Protein AF-A0YNC8-F1 (afdb_monomer)

Radius of gyration: 23.02 Å; Cα contacts (8 Å, |Δi|>4): 170; chains: 1; bounding box: 52×38×51 Å

Foldseek 3Di:
DDPVVVLVVVQCVVCVPDVDQKAKPVVSQVVCVVVVHHDDPVVQVPPPQWDKAADPPNNIIIIGGPVSDDPDDPDDDPPDPDPDDDDDDDDDDDDDDDDDPPDLDPCPAPVSVVVVLLVLQCVVCVVPQQDWAWVVSSQVSVCVRNVDGPQVVCCVHPVPDDPQVSQVVDPQKDKDQDPVDNPTITIHGNVSNVVVD

pLDDT: mean 72.59, std 15.82, range [35.12, 88.94]

Secondary structure (DSSP, 8-state):
--HHHHHHHHHHHHHHTSS-S-EEHHHHHHHHHHTT----HHHHHT-TTSEEEE-SSTT-EEEE-GGG--SS---PPP-----------------PPPPP--------SHHHHHHHHHHHHHHHHTT-TTPPBPHHHHHHHHHHHHSS-HHHHHHHH-TT--HHHHHHHSTTEEEEE-TT-TT-EEEEEHHHHTT--

Sequence (197 aa):
MNLKKIIQSIIREELDGTSENWVRFSRLALILSRDGIKIQAGYFDKNPDFRIYRTNNTNVFYIALPEYLPQNNTKHPPIRKRVSQSRKVISKAVNKPPQPKLTPDTINSPESLEQAFLDILIYLTENQPNHFIHPEIFGNQFYYIYQKPIRQVIKEFFPNKKLKNVLNESSLFLVRESSKDSNKWEVAIAKLVKQVF

Mean predicted aligned error: 18.41 Å

Structure (mmCIF, N/CA/C/O backbone):
data_AF-A0YNC8-F1
#
_entry.id   AF-A0YNC8-F1
#
loop_
_atom_site.group_PDB
_atom_site.id
_atom_site.type_symbol
_atom_site.label_atom_id
_atom_site.label_alt_id
_atom_site.label_comp_id
_atom_site.label_asym_id
_atom_site.label_entity_id
_atom_site.label_seq_id
_atom_site.pdbx_PDB_ins_code
_atom_site.Cartn_x
_atom_site.Cartn_y
_atom_site.Cartn_z
_atom_site.occupancy
_atom_site.B_iso_or_equiv
_atom_site.auth_seq_id
_atom_site.auth_comp_id
_atom_site.auth_asym_id
_atom_site.auth_atom_id
_atom_site.pdbx_PDB_model_num
ATOM 1 N N . MET A 1 1 ? 29.902 11.838 -28.824 1.00 60.06 1 MET A N 1
ATOM 2 C CA . MET A 1 1 ? 29.603 11.281 -27.485 1.00 60.06 1 MET A CA 1
ATOM 3 C C . MET A 1 1 ? 28.860 9.961 -27.673 1.00 60.06 1 MET A C 1
ATOM 5 O O . MET A 1 1 ? 27.792 9.965 -28.268 1.00 60.06 1 MET A O 1
ATOM 9 N N . ASN A 1 2 ? 29.456 8.822 -27.306 1.00 82.69 2 ASN A N 1
ATOM 10 C CA . ASN A 1 2 ? 28.867 7.508 -27.594 1.00 82.69 2 ASN A CA 1
ATOM 11 C C . ASN A 1 2 ? 27.936 7.089 -26.444 1.00 82.69 2 ASN A C 1
ATOM 13 O O . ASN A 1 2 ? 28.399 6.593 -25.418 1.00 82.69 2 ASN A O 1
ATOM 17 N N . LEU A 1 3 ? 26.631 7.316 -26.627 1.00 81.38 3 LEU A N 1
ATOM 18 C CA . LEU A 1 3 ? 25.583 7.047 -25.636 1.00 81.38 3 LEU A CA 1
ATOM 19 C C . LEU A 1 3 ? 25.654 5.620 -25.069 1.00 81.38 3 LEU A C 1
ATOM 21 O O . LEU A 1 3 ? 25.521 5.426 -23.865 1.00 81.38 3 LEU A O 1
ATOM 25 N N . LYS A 1 4 ? 25.949 4.627 -25.916 1.00 83.19 4 LYS A N 1
ATOM 26 C CA . LYS A 1 4 ? 26.117 3.227 -25.506 1.00 83.19 4 LYS A CA 1
ATOM 27 C C . LYS A 1 4 ? 27.243 3.059 -24.483 1.00 83.19 4 LYS A C 1
ATOM 29 O O . LYS A 1 4 ? 27.024 2.411 -23.465 1.00 83.19 4 LYS A O 1
ATOM 34 N N . LYS A 1 5 ? 28.411 3.672 -24.710 1.00 84.50 5 LYS A N 1
ATOM 35 C CA . LYS A 1 5 ? 29.558 3.585 -23.785 1.00 84.50 5 LYS A CA 1
ATOM 36 C C . LYS A 1 5 ? 29.262 4.239 -22.433 1.00 84.50 5 LYS A C 1
ATOM 38 O O . LYS A 1 5 ? 29.671 3.713 -21.406 1.00 84.50 5 LYS A O 1
ATOM 43 N N . ILE A 1 6 ? 28.517 5.344 -22.433 1.00 84.56 6 ILE A N 1
ATOM 44 C CA . ILE A 1 6 ? 28.104 6.038 -21.203 1.00 84.56 6 ILE A CA 1
ATOM 45 C C . ILE A 1 6 ? 27.165 5.152 -20.383 1.00 84.56 6 ILE A C 1
ATOM 47 O O . ILE A 1 6 ? 27.392 4.937 -19.197 1.00 84.56 6 ILE A O 1
ATOM 51 N N . ILE A 1 7 ? 26.152 4.574 -21.032 1.00 85.75 7 ILE A N 1
ATOM 52 C CA . ILE A 1 7 ? 25.203 3.670 -20.373 1.00 85.75 7 ILE A CA 1
ATOM 53 C C . ILE A 1 7 ? 25.925 2.433 -19.820 1.00 85.75 7 ILE A C 1
ATOM 55 O O . ILE A 1 7 ? 25.660 2.033 -18.692 1.00 85.75 7 ILE A O 1
ATOM 59 N N . GLN A 1 8 ? 26.860 1.850 -20.577 1.00 85.81 8 GLN A N 1
ATOM 60 C CA . GLN A 1 8 ? 27.673 0.722 -20.111 1.00 85.81 8 GLN A CA 1
ATOM 61 C C . GLN A 1 8 ? 28.505 1.085 -18.875 1.00 85.81 8 GLN A C 1
ATOM 63 O O . GLN A 1 8 ? 28.505 0.322 -17.916 1.00 85.81 8 GLN A O 1
ATOM 68 N N . SER A 1 9 ? 29.160 2.251 -18.872 1.00 85.25 9 SER A N 1
ATOM 69 C CA . SER A 1 9 ? 29.936 2.740 -17.724 1.00 85.25 9 SER A CA 1
ATOM 70 C C . SER A 1 9 ? 29.076 2.871 -16.466 1.00 85.25 9 SER A C 1
ATOM 72 O O . SER A 1 9 ? 29.462 2.381 -15.413 1.00 85.25 9 SER A O 1
ATOM 74 N N . ILE A 1 10 ? 27.891 3.474 -16.589 1.00 84.50 10 ILE A N 1
ATOM 75 C CA . ILE A 1 10 ? 26.968 3.680 -15.462 1.00 84.50 10 ILE A CA 1
ATOM 76 C C . ILE A 1 10 ? 26.442 2.348 -14.924 1.00 84.50 10 ILE A C 1
ATOM 78 O O . ILE A 1 10 ? 26.295 2.180 -13.717 1.00 84.50 10 ILE A O 1
ATOM 82 N N . ILE A 1 11 ? 26.151 1.387 -15.810 1.00 84.31 11 ILE A N 1
ATOM 83 C CA . ILE A 1 11 ? 25.740 0.048 -15.378 1.00 84.31 11 ILE A CA 1
ATOM 84 C C . ILE A 1 11 ? 26.877 -0.625 -14.612 1.00 84.31 11 ILE A C 1
ATOM 86 O O . ILE A 1 11 ? 26.616 -1.158 -13.542 1.00 84.31 11 ILE A O 1
ATOM 90 N N . ARG A 1 12 ? 28.117 -0.575 -15.116 1.00 82.56 12 ARG A N 1
ATOM 91 C CA . ARG A 1 12 ? 29.275 -1.149 -14.414 1.00 82.56 12 ARG A CA 1
ATOM 92 C C . ARG A 1 12 ? 29.462 -0.531 -13.036 1.00 82.56 12 ARG A C 1
ATOM 94 O O . ARG A 1 12 ? 29.569 -1.267 -12.074 1.00 82.56 12 ARG A O 1
ATOM 101 N N . GLU A 1 13 ? 29.397 0.790 -12.923 1.00 81.69 13 GLU A N 1
ATOM 102 C CA . GLU A 1 13 ? 29.555 1.481 -11.640 1.00 81.69 13 GLU A CA 1
ATOM 103 C C . GLU A 1 13 ? 28.464 1.106 -10.619 1.00 81.69 13 GLU A C 1
ATOM 105 O O . GLU A 1 13 ? 28.756 0.869 -9.447 1.00 81.69 13 GLU A O 1
ATOM 110 N N . GLU A 1 14 ? 27.203 0.992 -11.050 1.00 79.62 14 GLU A N 1
ATOM 111 C CA . GLU A 1 14 ? 26.114 0.565 -10.158 1.00 79.62 14 GLU A CA 1
ATOM 112 C C . GLU A 1 14 ? 26.207 -0.928 -9.789 1.00 79.62 14 GLU A C 1
ATOM 114 O O . GLU A 1 14 ? 25.828 -1.300 -8.676 1.00 79.62 14 GLU A O 1
ATOM 119 N N . LEU A 1 15 ? 26.716 -1.781 -10.686 1.00 74.88 15 LEU A N 1
ATOM 120 C CA . LEU A 1 15 ? 26.926 -3.207 -10.417 1.00 74.88 15 LEU A CA 1
ATOM 121 C C . LEU A 1 15 ? 28.165 -3.450 -9.545 1.00 74.88 15 LEU A C 1
ATOM 123 O O . LEU A 1 15 ? 28.078 -4.203 -8.592 1.00 74.88 15 LEU A O 1
ATOM 127 N N . ASP A 1 16 ? 29.287 -2.771 -9.776 1.00 71.19 16 ASP A N 1
ATOM 128 C CA . ASP A 1 16 ? 30.520 -2.954 -8.997 1.00 71.19 16 ASP A CA 1
ATOM 129 C C . ASP A 1 16 ? 30.340 -2.508 -7.526 1.00 71.19 16 ASP A C 1
ATOM 131 O O . ASP A 1 16 ? 31.019 -3.000 -6.624 1.00 71.19 16 ASP A O 1
ATOM 135 N N . GLY A 1 17 ? 29.377 -1.616 -7.259 1.00 60.47 17 GLY A N 1
ATOM 136 C CA . GLY A 1 17 ? 28.978 -1.197 -5.911 1.00 60.47 17 GLY A CA 1
ATOM 137 C C . GLY A 1 17 ? 27.900 -2.063 -5.243 1.00 60.47 17 GLY A C 1
ATOM 138 O O . GLY A 1 17 ? 27.546 -1.812 -4.085 1.00 60.47 17 GLY A O 1
ATOM 139 N N . THR A 1 18 ? 27.340 -3.059 -5.939 1.00 59.16 18 THR A N 1
ATOM 140 C CA . THR A 1 18 ? 26.251 -3.904 -5.431 1.00 59.16 18 THR A CA 1
ATOM 141 C C . THR A 1 18 ? 26.552 -5.390 -5.640 1.00 59.16 18 THR A C 1
ATOM 143 O O . THR A 1 18 ? 27.139 -5.801 -6.622 1.00 59.16 18 THR A O 1
ATOM 146 N N . SER A 1 19 ? 26.119 -6.271 -4.736 1.00 59.66 19 SER A N 1
ATOM 147 C CA . SER A 1 19 ? 26.167 -7.728 -4.995 1.00 59.66 19 SER A CA 1
ATOM 148 C C . SER A 1 19 ? 25.080 -8.183 -5.986 1.00 59.66 19 SER A C 1
ATOM 150 O O . SER A 1 19 ? 24.696 -9.353 -6.017 1.00 59.66 19 SER A O 1
ATOM 152 N N . GLU A 1 20 ? 24.527 -7.247 -6.758 1.00 65.25 20 GLU A N 1
ATOM 153 C CA . GLU A 1 20 ? 23.439 -7.464 -7.698 1.00 65.25 20 GLU A CA 1
ATOM 154 C C . GLU A 1 20 ? 24.006 -7.495 -9.118 1.00 65.25 20 GLU A C 1
ATOM 156 O O . GLU A 1 20 ? 24.891 -6.723 -9.452 1.00 65.25 20 GLU A O 1
ATOM 161 N N . ASN A 1 21 ? 23.459 -8.361 -9.973 1.00 73.94 21 ASN A N 1
ATOM 162 C CA . ASN A 1 21 ? 23.860 -8.474 -11.385 1.00 73.94 21 ASN A CA 1
ATOM 163 C C . ASN A 1 21 ? 22.909 -7.722 -12.335 1.00 73.94 21 ASN A C 1
ATOM 165 O O . ASN A 1 21 ? 22.999 -7.860 -13.552 1.00 73.94 21 ASN A O 1
ATOM 169 N N . TRP A 1 22 ? 21.948 -6.970 -11.788 1.00 78.88 22 TRP A N 1
ATOM 170 C CA . TRP A 1 22 ? 20.847 -6.360 -12.532 1.00 78.88 22 TRP A CA 1
ATOM 171 C C . TRP A 1 22 ? 20.563 -4.945 -12.036 1.00 78.88 22 TRP A C 1
ATOM 173 O O . TRP A 1 22 ? 20.285 -4.743 -10.860 1.00 78.88 22 TRP A O 1
ATOM 183 N N . VAL A 1 23 ? 20.500 -3.976 -12.948 1.00 82.56 23 VAL A N 1
ATOM 184 C CA . VAL A 1 23 ? 20.139 -2.589 -12.632 1.00 82.56 23 VAL A CA 1
ATOM 185 C C . VAL A 1 23 ? 18.701 -2.317 -13.059 1.00 82.56 23 VAL A C 1
ATOM 187 O O . VAL A 1 23 ? 18.308 -2.555 -14.199 1.00 82.56 23 VAL A O 1
ATOM 190 N N . ARG A 1 24 ? 17.873 -1.781 -12.162 1.00 85.38 24 ARG A N 1
ATOM 191 C CA . ARG A 1 24 ? 16.489 -1.404 -12.498 1.00 85.38 24 ARG A CA 1
ATOM 192 C C . ARG A 1 24 ? 16.469 -0.216 -13.470 1.00 85.38 24 ARG A C 1
ATOM 194 O O . ARG A 1 24 ? 17.092 0.807 -13.193 1.00 85.38 24 ARG A O 1
ATOM 201 N N . PHE A 1 25 ? 15.670 -0.273 -14.541 1.00 86.56 25 PHE A N 1
ATOM 202 C CA . PHE A 1 25 ? 15.613 0.809 -15.541 1.00 86.56 25 PHE A CA 1
ATOM 203 C C . PHE A 1 25 ? 15.265 2.174 -14.942 1.00 86.56 25 PHE A C 1
ATOM 205 O O . PHE A 1 25 ? 15.880 3.171 -15.298 1.00 86.56 25 PHE A O 1
ATOM 212 N N . SER A 1 26 ? 14.338 2.237 -13.981 1.00 82.19 26 SER A N 1
ATOM 213 C CA . SER A 1 26 ? 13.981 3.500 -13.322 1.00 82.19 26 SER A CA 1
ATOM 214 C C . SER A 1 26 ? 15.172 4.156 -12.615 1.00 82.19 26 SER A C 1
ATOM 216 O O . SER A 1 26 ? 15.250 5.378 -12.563 1.00 82.19 26 SER A O 1
ATOM 218 N N . ARG A 1 27 ? 16.105 3.362 -12.074 1.00 82.94 27 ARG A N 1
ATOM 219 C CA . ARG A 1 27 ? 17.330 3.858 -11.432 1.00 82.94 27 ARG A CA 1
ATOM 220 C C . ARG A 1 27 ? 18.295 4.403 -12.477 1.00 82.94 27 ARG A C 1
ATOM 222 O O . ARG A 1 27 ? 18.758 5.530 -12.349 1.00 82.94 27 ARG A O 1
ATOM 229 N N . LEU A 1 28 ? 18.521 3.635 -13.534 1.00 86.38 28 LEU A N 1
ATOM 230 C CA . LEU A 1 28 ? 19.403 4.014 -14.629 1.00 86.38 28 LEU A CA 1
ATOM 231 C C . LEU A 1 28 ? 18.897 5.267 -15.371 1.00 86.38 28 LEU A C 1
ATOM 233 O O . LEU A 1 28 ? 19.665 6.190 -15.625 1.00 86.38 28 LEU A O 1
ATOM 237 N N . ALA A 1 29 ? 17.588 5.362 -15.617 1.00 85.06 29 ALA A N 1
ATOM 238 C CA . ALA A 1 29 ? 16.950 6.543 -16.193 1.00 85.06 29 ALA A CA 1
ATOM 239 C C . ALA A 1 29 ? 17.088 7.781 -15.293 1.00 85.06 29 ALA A C 1
ATOM 241 O O . ALA A 1 29 ? 17.272 8.883 -15.804 1.00 85.06 29 ALA A O 1
ATOM 242 N N . LEU A 1 30 ? 17.032 7.618 -13.964 1.00 83.81 30 LEU A N 1
ATOM 243 C CA . LEU A 1 30 ? 17.258 8.715 -13.019 1.00 83.81 30 LEU A CA 1
ATOM 244 C C . LEU A 1 30 ? 18.700 9.228 -13.056 1.00 83.81 30 LEU A C 1
ATOM 246 O O . LEU A 1 30 ? 18.889 10.439 -13.000 1.00 83.81 30 LEU A O 1
ATOM 250 N N . ILE A 1 31 ? 19.693 8.336 -13.135 1.00 84.50 31 ILE A N 1
ATOM 251 C CA . ILE A 1 31 ? 21.112 8.718 -13.213 1.00 84.50 31 ILE A CA 1
ATOM 252 C C . ILE A 1 31 ? 21.357 9.487 -14.509 1.00 84.50 31 ILE A C 1
ATOM 254 O O . ILE A 1 31 ? 21.765 10.640 -14.470 1.00 84.50 31 ILE A O 1
ATOM 258 N N . LEU A 1 32 ? 20.960 8.911 -15.642 1.00 84.44 32 LEU A N 1
ATOM 259 C CA . LEU A 1 32 ? 21.121 9.541 -16.953 1.00 84.44 32 LEU A CA 1
ATOM 260 C C . LEU A 1 32 ? 20.383 10.878 -17.064 1.00 84.44 32 LEU A C 1
ATOM 262 O O . LEU A 1 32 ? 20.893 11.814 -17.671 1.00 84.44 32 LEU A O 1
ATOM 266 N N . SER A 1 33 ? 19.216 11.010 -16.425 1.00 84.88 33 SER A N 1
ATOM 267 C CA . SER A 1 33 ? 18.475 12.276 -16.409 1.00 84.88 33 SER A CA 1
ATOM 268 C C . SER A 1 33 ? 19.215 13.394 -15.668 1.00 84.88 33 SER A C 1
ATOM 270 O O . SER A 1 33 ? 19.004 14.558 -16.001 1.00 84.88 33 SER A O 1
ATOM 272 N N . ARG A 1 34 ? 20.071 13.075 -14.681 1.00 83.56 34 ARG A N 1
ATOM 273 C CA . ARG A 1 34 ? 20.925 14.075 -14.008 1.00 83.56 34 ARG A CA 1
ATOM 274 C C . ARG A 1 34 ? 21.983 14.627 -14.954 1.00 83.56 34 ARG A C 1
ATOM 276 O O . ARG A 1 34 ? 22.247 15.821 -14.916 1.00 83.56 34 ARG A O 1
ATOM 283 N N . ASP A 1 35 ? 22.472 13.783 -15.853 1.00 80.69 35 ASP A N 1
ATOM 284 C CA . ASP A 1 35 ? 23.445 14.145 -16.885 1.00 80.69 35 ASP A CA 1
ATOM 285 C C . ASP A 1 35 ? 22.773 14.725 -18.147 1.00 80.69 35 ASP A C 1
ATOM 287 O O . ASP A 1 35 ? 23.405 14.888 -19.189 1.00 80.69 35 ASP A O 1
ATOM 291 N N . GLY A 1 36 ? 21.466 15.019 -18.085 1.00 83.81 36 GLY A N 1
ATOM 292 C CA . GLY A 1 36 ? 20.686 15.570 -19.198 1.00 83.81 36 GLY A CA 1
ATOM 293 C C . GLY A 1 36 ? 20.318 14.554 -20.286 1.00 83.81 36 GLY A C 1
ATOM 294 O O . GLY A 1 36 ? 19.749 14.924 -21.314 1.00 83.81 36 GLY A O 1
ATOM 295 N N . ILE A 1 37 ? 20.596 13.267 -20.073 1.00 84.19 37 ILE A N 1
ATOM 296 C CA . ILE A 1 37 ? 20.377 12.199 -21.045 1.00 84.19 37 ILE A CA 1
ATOM 297 C C . ILE A 1 37 ? 19.007 11.552 -20.807 1.00 84.19 37 ILE A C 1
ATOM 299 O O . ILE A 1 37 ? 18.759 10.892 -19.797 1.00 84.19 37 ILE A O 1
ATOM 303 N N . LYS A 1 38 ? 18.105 11.690 -21.783 1.00 84.62 38 LYS A N 1
ATOM 304 C CA . LYS A 1 38 ? 16.803 11.010 -21.784 1.00 84.62 38 LYS A CA 1
ATOM 305 C C . LYS A 1 38 ? 16.880 9.729 -22.601 1.00 84.62 38 LYS A C 1
ATOM 307 O O . LYS A 1 38 ? 17.158 9.764 -23.796 1.00 84.62 38 LYS A O 1
ATOM 312 N N . ILE A 1 39 ? 16.571 8.608 -21.964 1.00 82.62 39 ILE A N 1
ATOM 313 C CA . ILE A 1 39 ? 16.528 7.291 -22.600 1.00 82.62 39 ILE A CA 1
ATOM 314 C C . ILE A 1 39 ? 15.123 6.696 -22.510 1.00 82.62 39 ILE A C 1
ATOM 316 O O . ILE A 1 39 ? 14.435 6.820 -21.497 1.00 82.62 39 ILE A O 1
ATOM 320 N N . GLN A 1 40 ? 14.689 6.041 -23.582 1.00 82.75 40 GLN A N 1
ATOM 321 C CA . GLN A 1 40 ? 13.416 5.322 -23.619 1.00 82.75 40 GLN A CA 1
ATOM 322 C C . GLN A 1 40 ? 13.648 3.828 -23.402 1.00 82.75 40 GLN A C 1
ATOM 324 O O . GLN A 1 40 ? 14.694 3.303 -23.775 1.00 82.75 40 GLN A O 1
ATOM 329 N N . ALA A 1 41 ? 12.655 3.126 -22.854 1.00 74.75 41 ALA A N 1
ATOM 330 C CA . ALA A 1 41 ? 12.728 1.678 -22.645 1.00 74.75 41 ALA A CA 1
ATOM 331 C C . ALA A 1 41 ? 13.053 0.914 -23.943 1.00 74.75 41 ALA A C 1
ATOM 333 O O . ALA A 1 41 ? 13.926 0.049 -23.949 1.00 74.75 41 ALA A O 1
ATOM 334 N N . GLY A 1 42 ? 12.448 1.331 -25.062 1.00 79.12 42 GLY A N 1
ATOM 335 C CA . GLY A 1 42 ? 12.683 0.742 -26.384 1.00 79.12 42 GLY A CA 1
ATOM 336 C C . GLY A 1 42 ? 14.099 0.932 -26.940 1.00 79.12 42 GLY A C 1
ATOM 337 O O . GLY A 1 42 ? 14.428 0.339 -27.962 1.00 79.12 42 GLY A O 1
ATOM 338 N N . TYR A 1 43 ? 14.954 1.736 -26.294 1.00 83.38 43 TYR A N 1
ATOM 339 C CA . TYR A 1 43 ? 16.374 1.810 -26.643 1.00 83.38 43 TYR A CA 1
ATOM 340 C C . TYR A 1 43 ? 17.073 0.473 -26.378 1.00 83.38 43 TYR A C 1
ATOM 342 O O . TYR A 1 43 ? 17.843 0.012 -27.213 1.00 83.38 43 TYR A O 1
ATOM 350 N N . PHE A 1 44 ? 16.787 -0.177 -25.248 1.00 81.94 44 PHE A N 1
ATOM 351 C CA . PHE A 1 44 ? 17.443 -1.435 -24.889 1.00 81.94 44 PHE A CA 1
ATOM 352 C C . PHE A 1 44 ? 16.974 -2.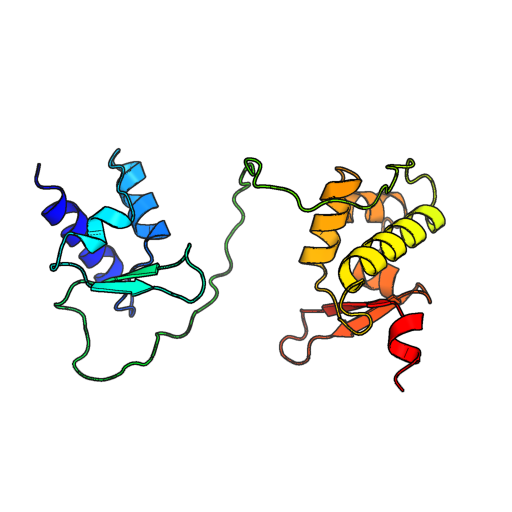585 -25.773 1.00 81.94 44 PHE A C 1
ATOM 354 O O . PHE A 1 44 ? 17.786 -3.421 -26.144 1.00 81.94 44 PHE A O 1
ATOM 361 N N . ASP A 1 45 ? 15.699 -2.594 -26.174 1.00 75.94 45 ASP A N 1
ATOM 362 C CA . ASP A 1 45 ? 15.149 -3.641 -27.048 1.00 75.94 45 ASP A CA 1
ATOM 363 C C . ASP A 1 45 ? 15.858 -3.693 -28.415 1.00 75.94 45 ASP A C 1
ATOM 365 O O . ASP A 1 45 ? 15.915 -4.738 -29.055 1.00 75.94 45 ASP A O 1
ATOM 369 N N . LYS A 1 46 ? 16.419 -2.561 -28.860 1.00 78.19 46 LYS A N 1
ATOM 370 C CA . LYS A 1 46 ? 17.126 -2.419 -30.142 1.00 78.19 46 LYS A CA 1
ATOM 371 C C . LYS A 1 46 ? 18.632 -2.679 -30.046 1.00 78.19 46 LYS A C 1
ATOM 373 O O . LYS A 1 46 ? 19.304 -2.670 -31.073 1.00 78.19 46 LYS A O 1
ATOM 378 N N . ASN A 1 47 ? 19.173 -2.870 -28.841 1.00 79.12 47 ASN A N 1
ATOM 379 C CA . ASN A 1 47 ? 20.610 -2.997 -28.609 1.00 79.12 47 ASN A CA 1
ATOM 380 C C . ASN A 1 47 ? 20.929 -4.354 -27.952 1.00 79.12 47 ASN A C 1
ATOM 382 O O . ASN A 1 47 ? 20.717 -4.504 -26.747 1.00 79.12 47 ASN A O 1
ATOM 386 N N . PRO A 1 48 ? 21.489 -5.328 -28.697 1.00 76.50 48 PRO A N 1
ATOM 387 C CA . PRO A 1 48 ? 21.760 -6.674 -28.179 1.00 76.50 48 PRO A CA 1
ATOM 388 C C . PRO A 1 48 ? 22.854 -6.706 -27.100 1.00 76.50 48 PRO A C 1
ATOM 390 O O . PRO A 1 48 ? 23.001 -7.698 -26.390 1.00 76.50 48 PRO A O 1
ATOM 393 N N . ASP A 1 49 ? 23.603 -5.612 -26.949 1.00 80.00 49 ASP A N 1
ATOM 394 C CA . ASP A 1 49 ? 24.626 -5.437 -25.915 1.00 80.00 49 ASP A CA 1
ATOM 395 C C . ASP A 1 49 ? 24.059 -5.273 -24.500 1.00 80.00 49 ASP A C 1
ATOM 397 O O . ASP A 1 49 ? 24.824 -5.169 -23.542 1.00 80.00 49 ASP A O 1
ATOM 401 N N . PHE A 1 50 ? 22.734 -5.216 -24.359 1.00 83.38 50 PHE A N 1
ATOM 402 C CA . PHE A 1 50 ? 22.050 -5.145 -23.077 1.00 83.38 50 PHE A CA 1
ATOM 403 C C . PHE A 1 50 ? 21.082 -6.314 -22.936 1.00 83.38 50 PHE A C 1
ATOM 405 O O . PHE A 1 50 ? 20.374 -6.695 -23.867 1.00 83.38 50 PHE A O 1
ATOM 412 N N . ARG A 1 51 ? 21.024 -6.881 -21.734 1.00 82.06 51 ARG A N 1
ATOM 413 C CA . ARG A 1 51 ? 20.080 -7.941 -21.383 1.00 82.06 51 ARG A CA 1
ATOM 414 C C . ARG A 1 51 ? 18.941 -7.340 -20.592 1.00 82.06 51 ARG A C 1
ATOM 416 O O . ARG A 1 51 ? 19.179 -6.642 -19.613 1.00 82.06 51 ARG A O 1
ATOM 423 N N . ILE A 1 52 ? 17.715 -7.614 -21.023 1.00 81.56 52 ILE A N 1
ATOM 424 C CA . ILE A 1 52 ? 16.508 -7.060 -20.417 1.00 81.56 52 ILE A CA 1
ATOM 425 C C . ILE A 1 52 ? 15.754 -8.178 -19.725 1.00 81.56 52 ILE A C 1
ATOM 427 O O . ILE A 1 52 ? 15.434 -9.197 -20.334 1.00 81.56 52 ILE A O 1
ATOM 431 N N . TYR A 1 53 ? 15.411 -7.944 -18.469 1.00 81.00 53 TYR A N 1
ATOM 432 C CA . TYR A 1 53 ? 14.493 -8.783 -17.727 1.00 81.00 53 TYR A CA 1
ATOM 433 C C . TYR A 1 53 ? 13.217 -7.997 -17.424 1.00 81.00 53 TYR A C 1
ATOM 435 O O . TYR A 1 53 ? 13.238 -7.022 -16.669 1.00 81.00 53 TYR A O 1
ATOM 443 N N . ARG A 1 54 ? 12.099 -8.404 -18.033 1.00 77.81 54 ARG A N 1
ATOM 444 C CA . ARG A 1 54 ? 10.780 -7.791 -17.821 1.00 77.81 54 ARG A CA 1
ATOM 445 C C . ARG A 1 54 ? 10.049 -8.532 -16.708 1.00 77.81 54 ARG A C 1
ATOM 447 O O . ARG A 1 54 ? 10.019 -9.757 -16.701 1.00 77.81 54 ARG A O 1
ATOM 454 N N . THR A 1 55 ? 9.462 -7.793 -15.770 1.00 71.19 55 THR A N 1
ATOM 455 C CA . THR A 1 55 ? 8.601 -8.387 -14.738 1.00 71.19 55 THR A CA 1
ATOM 456 C C . THR A 1 55 ? 7.143 -8.428 -15.199 1.00 71.19 55 THR A C 1
ATOM 458 O O . THR A 1 55 ? 6.782 -7.792 -16.187 1.00 71.19 55 THR A O 1
ATOM 461 N N . ASN A 1 56 ? 6.282 -9.106 -14.432 1.00 70.00 56 ASN A N 1
ATOM 462 C CA . ASN A 1 56 ? 4.824 -9.083 -14.629 1.00 70.00 56 ASN A CA 1
ATOM 463 C C . ASN A 1 56 ? 4.245 -7.657 -14.574 1.00 70.00 56 ASN A C 1
ATOM 465 O O . ASN A 1 56 ? 3.180 -7.393 -15.122 1.00 70.00 56 ASN A O 1
ATOM 469 N N . ASN A 1 57 ? 4.944 -6.727 -13.915 1.00 72.38 57 ASN A N 1
ATOM 470 C CA . ASN A 1 57 ? 4.634 -5.311 -14.000 1.00 72.38 57 ASN A CA 1
ATOM 471 C C . ASN A 1 57 ? 5.361 -4.720 -15.216 1.00 72.38 57 ASN A C 1
ATOM 473 O O . ASN A 1 57 ? 6.582 -4.562 -15.200 1.00 72.38 57 ASN A O 1
ATOM 477 N N . THR A 1 58 ? 4.603 -4.339 -16.244 1.00 66.56 58 THR A N 1
ATOM 478 C CA . THR A 1 58 ? 5.119 -3.749 -17.492 1.00 66.56 58 THR A CA 1
ATOM 479 C C . THR A 1 58 ? 5.941 -2.476 -17.271 1.00 66.56 58 THR A C 1
ATOM 481 O O . THR A 1 58 ? 6.792 -2.142 -18.093 1.00 66.56 58 THR A O 1
ATOM 484 N N . ASN A 1 59 ? 5.752 -1.800 -16.134 1.00 66.12 59 ASN A N 1
ATOM 485 C CA . ASN A 1 59 ? 6.501 -0.602 -15.754 1.00 66.12 59 ASN A CA 1
ATOM 486 C C . ASN A 1 59 ? 7.823 -0.906 -15.031 1.00 66.12 59 ASN A C 1
ATOM 488 O O . ASN A 1 59 ? 8.569 0.014 -14.686 1.00 66.12 59 ASN A O 1
ATOM 492 N N . VAL A 1 60 ? 8.119 -2.177 -14.744 1.00 74.94 60 VAL A N 1
ATOM 493 C CA . VAL A 1 60 ? 9.317 -2.586 -14.010 1.00 74.94 60 VAL A CA 1
ATOM 494 C C . VAL A 1 60 ? 10.087 -3.622 -14.813 1.00 74.94 60 VAL A C 1
ATOM 496 O O . VAL A 1 60 ? 9.674 -4.771 -14.963 1.00 74.94 60 VAL A O 1
ATOM 499 N N . PHE A 1 61 ? 11.254 -3.206 -15.288 1.00 79.88 61 PHE A N 1
ATOM 500 C CA . PHE A 1 61 ? 12.220 -4.085 -15.921 1.00 79.88 61 PHE A CA 1
ATOM 501 C C . PHE A 1 61 ? 13.643 -3.723 -15.496 1.00 79.88 61 PHE A C 1
ATOM 503 O O . PHE A 1 61 ? 13.921 -2.623 -14.998 1.00 79.88 61 PHE A O 1
ATOM 510 N N . TYR A 1 62 ? 14.523 -4.699 -15.660 1.00 84.31 62 TYR A N 1
ATOM 511 C CA . TYR A 1 62 ? 15.908 -4.674 -15.229 1.00 84.31 62 TYR A CA 1
ATOM 512 C C . TYR A 1 62 ? 16.821 -4.860 -16.432 1.00 84.31 62 TYR A C 1
ATOM 514 O O . TYR A 1 62 ? 16.446 -5.507 -17.408 1.00 84.31 62 TYR A O 1
ATOM 522 N N . ILE A 1 63 ? 18.004 -4.266 -16.354 1.00 84.62 63 ILE A N 1
ATOM 523 C CA . ILE A 1 63 ? 19.005 -4.243 -17.408 1.00 84.62 63 ILE A CA 1
ATOM 524 C C . ILE A 1 63 ? 20.319 -4.749 -16.820 1.00 84.62 63 ILE A C 1
ATOM 526 O O . ILE A 1 63 ? 20.722 -4.312 -15.744 1.00 84.62 63 ILE A O 1
ATOM 530 N N . ALA A 1 64 ? 20.982 -5.651 -17.528 1.00 82.62 64 ALA A N 1
ATOM 531 C CA . ALA A 1 64 ? 22.317 -6.133 -17.197 1.00 82.62 64 ALA A CA 1
ATOM 532 C C . ALA A 1 64 ? 23.214 -6.103 -18.435 1.00 82.62 64 ALA A C 1
ATOM 534 O O . ALA A 1 64 ? 22.731 -6.105 -19.574 1.00 82.62 64 ALA A O 1
ATOM 535 N N . LEU A 1 65 ? 24.526 -6.096 -18.208 1.00 81.69 65 LEU A N 1
ATOM 536 C CA . LEU A 1 65 ? 25.499 -6.333 -19.267 1.00 81.69 65 LEU A CA 1
ATOM 537 C C . LEU A 1 65 ? 25.725 -7.846 -19.426 1.00 81.69 65 LEU A C 1
ATOM 539 O O . LEU A 1 65 ? 25.734 -8.560 -18.423 1.00 81.69 65 LEU A O 1
ATOM 543 N N . PRO A 1 66 ? 25.929 -8.349 -20.659 1.00 70.25 66 PRO A N 1
ATOM 544 C CA . PRO A 1 66 ? 26.169 -9.770 -20.920 1.00 70.25 66 PRO A CA 1
ATOM 545 C C . PRO A 1 66 ? 27.318 -10.369 -20.096 1.00 70.25 66 PRO A C 1
ATOM 547 O O . PRO A 1 66 ? 27.258 -11.540 -19.743 1.00 70.25 66 PRO A O 1
ATOM 550 N N . GLU A 1 67 ? 28.323 -9.554 -19.766 1.00 67.75 67 GLU A N 1
ATOM 551 C CA . GLU A 1 67 ? 29.516 -9.915 -18.985 1.00 67.75 67 GLU A CA 1
ATOM 552 C C . GLU A 1 67 ? 29.203 -10.288 -17.520 1.00 67.75 67 GLU A C 1
ATOM 554 O O . GLU A 1 67 ? 29.969 -11.023 -16.909 1.00 67.75 67 GLU A O 1
ATOM 559 N N . TYR A 1 68 ? 28.073 -9.831 -16.962 1.00 59.78 68 TYR A N 1
ATOM 560 C CA . TYR A 1 68 ? 27.713 -10.006 -15.542 1.00 59.78 68 TYR A CA 1
ATOM 561 C C . TYR A 1 68 ? 26.646 -11.091 -15.313 1.00 59.78 68 TYR A C 1
ATOM 563 O O . TYR A 1 68 ? 26.096 -11.219 -14.217 1.00 59.78 68 TYR A O 1
ATOM 571 N N . LEU A 1 69 ? 26.310 -11.879 -16.339 1.00 58.19 69 LEU A N 1
ATOM 572 C CA . LEU A 1 69 ? 25.374 -12.990 -16.182 1.00 58.19 69 LEU A CA 1
ATOM 573 C C . LEU A 1 69 ? 26.102 -14.235 -15.648 1.00 58.19 69 LEU A C 1
ATOM 575 O O . LEU A 1 69 ? 26.995 -14.745 -16.325 1.00 58.19 69 LEU A O 1
ATOM 579 N N . PRO A 1 70 ? 25.714 -14.789 -14.484 1.00 50.53 70 PRO A N 1
ATOM 580 C CA . PRO A 1 70 ? 26.228 -16.084 -14.062 1.00 50.53 70 PRO A CA 1
ATOM 581 C C . PRO A 1 70 ? 25.737 -17.174 -15.027 1.00 50.53 70 PRO A C 1
ATOM 583 O O . PRO A 1 70 ? 24.556 -17.224 -15.373 1.00 50.53 70 PRO A O 1
ATOM 586 N N . GLN A 1 71 ? 26.643 -18.068 -15.437 1.00 50.97 71 GLN A N 1
ATOM 587 C CA . GLN A 1 71 ? 26.400 -19.172 -16.384 1.00 50.97 71 GLN A CA 1
ATOM 588 C C . GLN A 1 71 ? 25.317 -20.172 -15.948 1.00 50.97 71 GLN A C 1
ATOM 590 O O . GLN A 1 71 ? 24.916 -21.013 -16.743 1.00 50.97 71 GLN A O 1
ATOM 595 N N . ASN A 1 72 ? 24.811 -20.080 -14.720 1.00 45.25 72 ASN A N 1
ATOM 596 C CA . ASN A 1 72 ? 23.726 -20.909 -14.226 1.00 45.25 72 ASN A CA 1
ATOM 597 C C . ASN A 1 72 ? 22.793 -20.089 -13.331 1.00 45.25 72 ASN A C 1
ATOM 599 O O . ASN A 1 72 ? 23.248 -19.360 -12.451 1.00 45.25 72 ASN A O 1
ATOM 603 N N . ASN A 1 73 ? 21.493 -20.334 -13.510 1.00 42.31 73 ASN A N 1
ATOM 604 C CA . ASN A 1 73 ? 20.351 -19.967 -12.666 1.00 42.31 73 ASN A CA 1
ATOM 605 C C . ASN A 1 73 ? 19.467 -18.812 -13.161 1.00 42.31 73 ASN A C 1
ATOM 607 O O . ASN A 1 73 ? 19.688 -17.631 -12.918 1.00 42.31 73 ASN A O 1
ATOM 611 N N . THR A 1 74 ? 18.319 -19.238 -13.681 1.00 45.66 74 THR A N 1
ATOM 612 C CA . THR A 1 74 ? 17.003 -18.586 -13.785 1.00 45.66 74 THR A CA 1
ATOM 613 C C . THR A 1 74 ? 16.417 -18.081 -12.453 1.00 45.66 74 THR A C 1
ATOM 615 O O . THR A 1 74 ? 15.212 -17.858 -12.354 1.00 45.66 74 THR A O 1
ATOM 618 N N . LYS A 1 75 ? 17.219 -17.903 -11.397 1.00 50.25 75 LYS A N 1
ATOM 619 C CA . LYS A 1 75 ? 16.723 -17.501 -10.075 1.00 50.25 75 LYS A CA 1
ATOM 620 C C . LYS A 1 75 ? 17.054 -16.042 -9.796 1.00 50.25 75 LYS A C 1
ATOM 622 O O . LYS A 1 75 ? 18.210 -15.638 -9.752 1.00 50.25 75 LYS A O 1
ATOM 627 N N . HIS A 1 76 ? 15.984 -15.271 -9.623 1.00 51.75 76 HIS A N 1
ATOM 628 C CA . HIS A 1 76 ? 15.993 -13.856 -9.277 1.00 51.75 76 HIS A CA 1
ATOM 629 C C . HIS A 1 76 ? 16.847 -13.560 -8.038 1.00 51.75 76 HIS A C 1
ATOM 631 O O . HIS A 1 76 ? 16.826 -14.347 -7.086 1.00 51.75 76 HIS A O 1
ATOM 637 N N . PRO A 1 77 ? 17.491 -12.382 -7.969 1.00 51.22 77 PRO A N 1
ATOM 638 C CA . PRO A 1 77 ? 17.888 -11.840 -6.684 1.00 51.22 77 PRO A CA 1
ATOM 639 C C . PRO A 1 77 ? 16.620 -11.559 -5.851 1.00 51.22 77 PRO A C 1
ATOM 641 O O . PRO A 1 77 ? 15.616 -11.073 -6.387 1.00 51.22 77 PRO A O 1
ATOM 644 N N . PRO A 1 78 ? 16.619 -11.872 -4.545 1.00 46.81 78 PRO A N 1
ATOM 645 C CA . PRO A 1 78 ? 15.495 -11.569 -3.675 1.00 46.81 78 PRO A CA 1
ATOM 646 C C . PRO A 1 78 ? 15.268 -10.056 -3.653 1.00 46.81 78 PRO A C 1
ATOM 648 O O . PRO A 1 78 ? 16.182 -9.287 -3.363 1.00 46.81 78 PRO A O 1
ATOM 651 N N . ILE A 1 79 ? 14.035 -9.629 -3.942 1.00 47.03 79 ILE A N 1
ATOM 652 C CA . ILE A 1 79 ? 13.616 -8.226 -3.865 1.00 47.03 79 ILE A CA 1
ATOM 653 C C . ILE A 1 79 ? 13.748 -7.776 -2.404 1.00 47.03 79 ILE A C 1
AT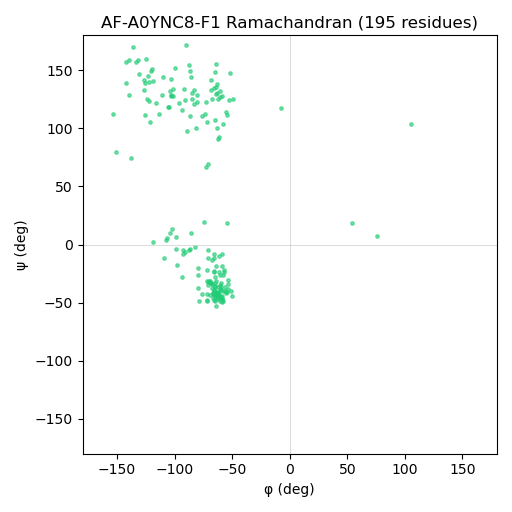OM 655 O O . ILE A 1 79 ? 12.814 -7.906 -1.610 1.00 47.03 79 ILE A O 1
ATOM 659 N N . ARG A 1 80 ? 14.907 -7.235 -2.018 1.00 43.19 80 ARG A N 1
ATOM 660 C CA . ARG A 1 80 ? 15.048 -6.539 -0.740 1.00 43.19 80 ARG A CA 1
ATOM 661 C C . ARG A 1 80 ? 14.300 -5.218 -0.867 1.00 43.19 80 ARG A C 1
ATOM 663 O O . ARG A 1 80 ? 14.752 -4.287 -1.529 1.00 43.19 80 ARG A O 1
ATOM 670 N N . LYS A 1 81 ? 13.125 -5.134 -0.237 1.00 37.44 81 LYS A N 1
ATOM 671 C CA . LYS A 1 81 ? 12.399 -3.873 -0.049 1.00 37.44 81 LYS A CA 1
ATOM 672 C C . LYS A 1 81 ? 13.279 -2.935 0.783 1.00 37.44 81 LYS A C 1
ATOM 674 O O . LYS A 1 81 ? 13.251 -2.987 2.008 1.00 37.44 81 LYS A O 1
ATOM 679 N N . ARG A 1 82 ? 14.083 -2.086 0.135 1.00 41.22 82 ARG A N 1
ATOM 680 C CA . ARG A 1 82 ? 14.695 -0.945 0.821 1.00 41.22 82 ARG A CA 1
ATOM 681 C C . ARG A 1 82 ? 13.583 0.026 1.198 1.00 41.22 82 ARG A C 1
ATOM 683 O O . ARG A 1 82 ? 12.800 0.444 0.348 1.00 41.22 82 ARG A O 1
ATOM 690 N N . VAL A 1 83 ? 13.529 0.349 2.487 1.00 43.56 83 VAL A N 1
ATOM 691 C CA . VAL A 1 83 ? 12.658 1.365 3.075 1.00 43.56 83 VAL A CA 1
ATOM 692 C C . VAL A 1 83 ? 12.962 2.692 2.381 1.00 43.56 83 VAL A C 1
ATOM 694 O O . VAL A 1 83 ? 14.012 3.295 2.590 1.00 43.56 83 VAL A O 1
ATOM 697 N N . SER A 1 84 ? 12.077 3.111 1.480 1.00 42.34 84 SER A N 1
ATOM 698 C CA . SER A 1 84 ? 12.211 4.367 0.754 1.00 42.34 84 SER A CA 1
ATOM 699 C C . SER A 1 84 ? 11.902 5.526 1.695 1.00 42.34 84 SER A C 1
ATOM 701 O O . SER A 1 84 ? 10.752 5.709 2.097 1.00 42.34 84 SER A O 1
ATOM 703 N N . GLN A 1 85 ? 12.919 6.326 2.016 1.00 45.38 85 GLN A N 1
ATOM 704 C CA . GLN A 1 85 ? 12.707 7.665 2.548 1.00 45.38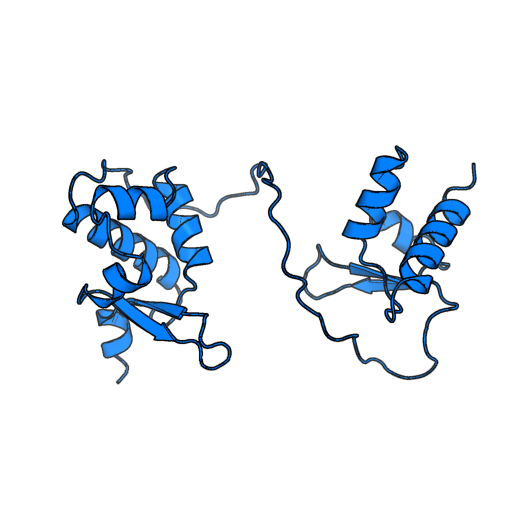 85 GLN A CA 1
ATOM 705 C C . GLN A 1 85 ? 11.898 8.478 1.529 1.00 45.38 85 GLN A C 1
ATOM 707 O O . GLN A 1 85 ? 12.195 8.520 0.334 1.00 45.38 85 GLN A O 1
ATOM 712 N N . SER A 1 86 ? 10.824 9.067 2.034 1.00 42.81 86 SER A N 1
ATOM 713 C CA . SER A 1 86 ? 9.806 9.828 1.328 1.00 42.81 86 SER A CA 1
ATOM 714 C C . SER A 1 86 ? 10.373 10.893 0.386 1.00 42.81 86 SER A C 1
ATOM 716 O O . SER A 1 86 ? 11.045 11.826 0.826 1.00 42.81 86 SER A O 1
ATOM 718 N N . ARG A 1 87 ? 9.976 10.845 -0.890 1.00 39.78 87 ARG A N 1
ATOM 719 C CA . ARG A 1 87 ? 9.839 12.048 -1.718 1.00 39.78 87 ARG A CA 1
ATOM 720 C C . ARG A 1 87 ? 8.413 12.136 -2.240 1.00 39.78 87 ARG A C 1
ATOM 722 O O . ARG A 1 87 ? 7.904 11.212 -2.863 1.00 39.78 87 ARG A O 1
ATOM 729 N N . LYS A 1 88 ? 7.794 13.273 -1.930 1.00 47.47 88 LYS A N 1
ATOM 730 C CA . LYS A 1 88 ? 6.495 13.754 -2.400 1.00 47.47 88 LYS A CA 1
ATOM 731 C C . LYS A 1 88 ? 6.515 13.749 -3.936 1.00 47.47 88 LYS A C 1
ATOM 733 O O . LYS A 1 88 ? 7.261 14.521 -4.533 1.00 47.47 88 LYS A O 1
ATOM 738 N N . VAL A 1 89 ? 5.746 12.864 -4.567 1.00 38.12 89 VAL A N 1
ATOM 739 C CA . VAL A 1 89 ? 5.528 12.872 -6.020 1.00 38.12 89 VAL A CA 1
ATOM 740 C C . VAL A 1 89 ? 4.131 13.418 -6.268 1.00 38.12 89 VAL A C 1
ATOM 742 O O . VAL A 1 89 ? 3.143 12.853 -5.810 1.00 38.12 89 VAL A O 1
ATOM 745 N N . ILE A 1 90 ? 4.078 14.538 -6.981 1.00 47.50 90 ILE A N 1
ATOM 746 C CA . ILE A 1 90 ? 2.868 15.101 -7.576 1.00 47.50 90 ILE A CA 1
ATOM 747 C C . ILE A 1 90 ? 2.404 14.100 -8.641 1.00 47.50 90 ILE A C 1
ATOM 749 O O . ILE A 1 90 ? 3.057 13.936 -9.672 1.00 47.50 90 ILE A O 1
ATOM 753 N N . SER A 1 91 ? 1.317 13.378 -8.376 1.00 43.56 91 SER A N 1
ATOM 754 C CA . SER A 1 91 ? 0.727 12.433 -9.322 1.00 43.56 91 SER A CA 1
ATOM 755 C C . SER A 1 91 ? -0.049 13.185 -10.403 1.00 43.56 91 SER A C 1
ATOM 757 O O . SER A 1 91 ? -1.110 13.749 -10.140 1.00 43.56 91 SER A O 1
ATOM 759 N N . LYS A 1 92 ? 0.480 13.166 -11.632 1.00 38.78 92 LYS A N 1
ATOM 760 C CA . LYS A 1 92 ? -0.297 13.434 -12.848 1.00 38.78 92 LYS A CA 1
ATOM 761 C C . LYS A 1 92 ? -1.363 12.350 -13.011 1.00 38.78 92 LYS A C 1
ATOM 763 O O . LYS A 1 92 ? -1.080 11.167 -12.832 1.00 38.78 92 LYS A O 1
ATOM 768 N N . ALA A 1 93 ? -2.568 12.801 -13.342 1.00 44.38 93 ALA A N 1
ATOM 769 C CA . ALA A 1 93 ? -3.766 12.006 -13.544 1.00 44.38 93 ALA A CA 1
ATOM 770 C C . ALA A 1 93 ? -3.541 10.862 -14.546 1.00 44.38 93 ALA A C 1
ATOM 772 O O . ALA A 1 93 ? -3.146 11.093 -15.688 1.00 44.38 93 ALA A O 1
ATOM 773 N N . VAL A 1 94 ? -3.831 9.638 -14.106 1.00 35.62 94 VAL A N 1
ATOM 774 C CA . VAL A 1 94 ? -4.016 8.464 -14.958 1.00 35.62 94 VAL A CA 1
ATOM 775 C C . VAL A 1 94 ? -5.399 7.905 -14.642 1.00 35.62 94 VAL A C 1
ATOM 777 O O . VAL A 1 94 ? -5.738 7.691 -13.482 1.00 35.62 94 VAL A O 1
ATOM 780 N N . ASN A 1 95 ? -6.179 7.781 -15.713 1.00 40.06 95 ASN A N 1
ATOM 781 C CA . ASN A 1 95 ? -7.535 7.262 -15.880 1.00 40.06 95 ASN A CA 1
ATOM 782 C C . ASN A 1 95 ? -8.187 6.585 -14.669 1.00 40.06 95 ASN A C 1
ATOM 784 O O . ASN A 1 95 ? -7.774 5.535 -14.183 1.00 40.06 95 ASN A O 1
ATOM 788 N N . LYS A 1 96 ? -9.279 7.214 -14.252 1.00 40.03 96 LYS A N 1
ATOM 789 C CA . LYS A 1 96 ? -10.114 6.882 -13.112 1.00 40.03 96 LYS A CA 1
ATOM 790 C C . LYS A 1 96 ? -11.239 5.930 -13.560 1.00 40.03 96 LYS A C 1
ATOM 792 O O . LYS A 1 96 ? -11.966 6.299 -14.483 1.00 40.03 96 LYS A O 1
ATOM 797 N N . PRO A 1 97 ? -11.401 4.738 -12.959 1.00 40.34 97 PRO A N 1
ATOM 798 C CA . PRO A 1 97 ? -12.581 3.905 -13.189 1.00 40.34 97 PRO A CA 1
ATOM 799 C C . PRO A 1 97 ? -13.863 4.609 -12.691 1.00 40.34 97 PRO A C 1
ATOM 801 O O . PRO A 1 97 ? -13.776 5.511 -11.846 1.00 40.34 97 PRO A O 1
ATOM 804 N N . PRO A 1 98 ? -15.043 4.257 -13.239 1.00 39.41 98 PRO A N 1
ATOM 805 C CA . PRO A 1 98 ? -16.299 4.939 -12.943 1.00 39.41 98 PRO A CA 1
ATOM 806 C C . PRO A 1 98 ? -16.641 4.804 -11.456 1.00 39.41 98 PRO A C 1
ATOM 808 O O . PRO A 1 98 ? -16.660 3.709 -10.905 1.00 39.41 98 PRO A O 1
ATOM 811 N N . GLN A 1 99 ? -16.854 5.948 -10.805 1.00 50.81 99 GLN A N 1
ATOM 812 C CA . GLN A 1 99 ? -17.100 6.042 -9.367 1.00 50.81 99 GLN A CA 1
ATOM 813 C C . GLN A 1 99 ? -18.584 5.875 -9.027 1.00 50.81 99 GLN A C 1
ATOM 815 O O . GLN A 1 99 ? -19.426 6.401 -9.762 1.00 50.81 99 GLN A O 1
ATOM 820 N N . PRO A 1 100 ? -18.908 5.324 -7.847 1.00 45.00 100 PRO A N 1
ATOM 821 C CA . PRO A 1 100 ? -20.182 5.580 -7.193 1.00 45.00 100 PRO A CA 1
ATOM 822 C C . PRO A 1 100 ? -20.297 7.061 -6.801 1.00 45.00 100 PRO A C 1
ATOM 824 O O . PRO A 1 100 ? -19.307 7.731 -6.494 1.00 45.00 100 PRO A O 1
ATOM 827 N N . LYS A 1 101 ? -21.527 7.578 -6.813 1.00 48.31 101 LYS A N 1
ATOM 828 C CA . LYS A 1 101 ? -21.886 8.931 -6.367 1.00 48.31 101 LYS A CA 1
ATOM 829 C C . LYS A 1 101 ? -21.782 9.027 -4.836 1.00 48.31 101 LYS A C 1
ATOM 831 O O . LYS A 1 101 ? -22.796 9.111 -4.159 1.00 48.31 101 LYS A O 1
ATOM 836 N N . LEU A 1 102 ? -20.570 8.972 -4.290 1.00 55.16 102 LEU A N 1
ATOM 837 C CA . LEU A 1 102 ? -20.314 9.323 -2.895 1.00 55.16 102 LEU A CA 1
ATOM 838 C C . LEU A 1 102 ? -20.221 10.847 -2.845 1.00 55.16 102 LEU A C 1
ATOM 840 O O . LEU A 1 102 ? -19.231 11.430 -3.296 1.00 55.16 102 LEU A O 1
ATOM 844 N N . THR A 1 103 ? -21.299 11.500 -2.418 1.00 52.12 103 THR A N 1
ATOM 845 C CA . THR A 1 103 ? -21.285 12.943 -2.185 1.00 52.12 103 THR A CA 1
ATOM 846 C C . THR A 1 103 ? -20.240 13.237 -1.110 1.00 52.12 103 THR A C 1
ATOM 848 O O . THR A 1 103 ? -20.201 12.545 -0.091 1.00 52.12 103 THR A O 1
ATOM 851 N N . PRO A 1 104 ? -19.347 14.221 -1.316 1.00 58.66 104 PRO A N 1
ATOM 852 C CA . PRO A 1 104 ? -18.474 14.706 -0.260 1.00 58.66 104 PRO A CA 1
ATOM 853 C C . PRO A 1 104 ? -19.326 15.516 0.721 1.00 58.66 104 PRO A C 1
ATOM 855 O O . PRO A 1 104 ? -19.206 16.735 0.803 1.00 58.66 104 PRO A O 1
ATOM 858 N N . ASP A 1 105 ? -20.232 14.847 1.430 1.00 58.38 105 ASP A N 1
ATOM 859 C CA . ASP A 1 105 ? -20.913 15.454 2.557 1.00 58.38 105 ASP A CA 1
ATOM 860 C C . ASP A 1 105 ? -19.850 15.747 3.611 1.00 58.38 105 ASP A C 1
ATOM 862 O O . ASP A 1 105 ? -18.979 14.922 3.914 1.00 58.38 105 ASP A O 1
ATOM 866 N N . THR A 1 106 ? -19.850 16.987 4.090 1.00 65.75 106 THR A N 1
ATOM 867 C CA . THR A 1 106 ? -18.879 17.475 5.060 1.00 65.75 106 THR A CA 1
ATOM 868 C C . THR A 1 106 ? -18.919 16.556 6.279 1.00 65.75 106 THR A C 1
ATOM 870 O O . THR A 1 106 ? -19.936 16.482 6.966 1.00 65.75 106 THR A O 1
ATOM 873 N N . ILE A 1 107 ? -17.829 15.824 6.531 1.00 73.19 107 ILE A N 1
ATOM 874 C CA . ILE A 1 107 ? -17.690 14.979 7.721 1.00 73.19 107 ILE A CA 1
ATOM 875 C C . ILE A 1 107 ? -17.732 15.915 8.930 1.00 73.19 107 ILE A C 1
ATOM 877 O O . ILE A 1 107 ? -16.747 16.590 9.227 1.00 73.19 107 ILE A O 1
ATOM 881 N N . ASN A 1 108 ? -18.889 15.983 9.582 1.00 78.25 108 ASN A N 1
ATOM 882 C CA . ASN A 1 108 ? -19.167 16.910 10.680 1.00 78.25 108 ASN A CA 1
ATOM 883 C C . ASN A 1 108 ? -19.274 16.189 12.029 1.00 78.25 108 ASN A C 1
ATOM 885 O O . ASN A 1 108 ? -19.295 16.839 13.071 1.00 78.25 108 ASN A O 1
ATOM 889 N N . SER A 1 109 ? -19.340 14.855 12.024 1.00 82.44 109 SER A N 1
ATOM 890 C CA . SER A 1 109 ? -19.465 14.040 13.232 1.00 82.44 109 SER A CA 1
ATOM 891 C C . SER A 1 109 ? -18.647 12.741 13.151 1.00 82.44 109 SER A C 1
ATOM 893 O O . SER A 1 109 ? -18.388 12.241 12.050 1.00 82.44 109 SER A O 1
ATOM 895 N N . PRO A 1 110 ? -18.284 12.141 14.300 1.00 81.19 110 PRO A N 1
ATOM 896 C CA . PRO A 1 110 ? -17.645 10.825 14.345 1.00 81.19 110 PRO A CA 1
ATOM 897 C C . PRO A 1 110 ? -18.470 9.727 13.657 1.00 81.19 110 PRO A C 1
ATOM 899 O O . PRO A 1 110 ? -17.917 8.883 12.962 1.00 81.19 110 PRO A O 1
ATOM 902 N N . GLU A 1 111 ? -19.796 9.775 13.777 1.00 81.56 111 GLU A N 1
ATOM 903 C CA . GLU A 1 111 ? -20.708 8.816 13.137 1.00 81.56 111 GLU A CA 1
ATOM 904 C C . GLU A 1 111 ? -20.688 8.951 11.608 1.00 81.56 111 GLU A C 1
ATOM 906 O O . GLU A 1 111 ? -20.603 7.955 10.893 1.00 81.56 111 GLU A O 1
ATOM 911 N N . SER A 1 112 ? -20.671 10.188 11.094 1.00 83.00 112 SER A N 1
ATOM 912 C CA . SER A 1 112 ? -20.536 10.440 9.652 1.00 83.00 112 SER A CA 1
ATOM 913 C C . SER A 1 112 ? -19.187 9.964 9.102 1.00 83.00 112 SER A C 1
ATOM 915 O O . SER A 1 112 ? -19.103 9.519 7.959 1.00 83.00 112 SER A O 1
ATOM 917 N N . LEU A 1 113 ? -18.132 10.002 9.927 1.00 85.56 113 LEU A N 1
ATOM 918 C CA . LEU A 1 113 ? -16.816 9.472 9.577 1.00 85.56 113 LEU A CA 1
ATOM 919 C C . LEU A 1 113 ? -16.832 7.940 9.487 1.00 85.56 113 LEU A C 1
ATOM 921 O O . LEU A 1 113 ? -16.260 7.377 8.555 1.00 85.56 113 LEU A O 1
ATOM 925 N N . GLU A 1 114 ? -17.484 7.264 10.433 1.00 85.38 114 GLU A N 1
ATOM 926 C CA . GLU A 1 114 ? -17.637 5.807 10.388 1.00 85.38 114 GLU A CA 1
ATOM 927 C C . GLU A 1 114 ? -18.460 5.360 9.178 1.00 85.38 114 GLU A C 1
ATOM 929 O O . GLU A 1 114 ? -18.078 4.405 8.498 1.00 85.38 114 GLU A O 1
ATOM 934 N N . GLN A 1 115 ? -19.529 6.087 8.846 1.00 84.50 115 GLN A N 1
ATOM 935 C CA . GLN A 1 115 ? -20.322 5.811 7.651 1.00 84.50 115 GLN A CA 1
ATOM 936 C C . GLN A 1 115 ? -19.492 5.990 6.371 1.00 84.50 115 GLN A C 1
ATOM 938 O O . GLN A 1 115 ? -19.480 5.108 5.515 1.00 84.50 115 GLN A O 1
ATOM 943 N N . ALA A 1 116 ? -18.702 7.063 6.283 1.00 85.94 116 ALA A N 1
ATOM 944 C CA . ALA A 1 116 ? -17.779 7.283 5.172 1.00 85.94 116 ALA A CA 1
ATOM 945 C C . ALA A 1 116 ? -16.762 6.137 5.014 1.00 85.94 116 ALA A C 1
ATOM 947 O O . ALA A 1 116 ? -16.437 5.719 3.900 1.00 85.94 116 ALA A O 1
ATOM 948 N N . PHE A 1 117 ? -16.249 5.601 6.125 1.00 88.94 117 PHE A N 1
ATOM 949 C CA . PHE A 1 117 ? -15.360 4.439 6.100 1.00 88.94 117 PHE A CA 1
ATOM 950 C C . PHE A 1 117 ? -16.064 3.183 5.595 1.00 88.94 117 PHE A C 1
ATOM 952 O O . PHE A 1 117 ? -15.488 2.444 4.794 1.00 88.94 117 PHE A O 1
ATOM 959 N N . LEU A 1 118 ? -17.298 2.956 6.038 1.00 85.75 118 LEU A N 1
ATOM 960 C CA . LEU A 1 118 ? -18.115 1.833 5.604 1.00 85.75 118 LEU A CA 1
ATOM 961 C C . LEU A 1 118 ? -18.398 1.898 4.102 1.00 85.75 118 LEU A C 1
ATOM 963 O O . LEU A 1 118 ? -18.153 0.916 3.406 1.00 85.75 118 LEU A O 1
ATOM 967 N N . ASP A 1 119 ? -18.795 3.056 3.586 1.00 85.62 119 ASP A N 1
ATOM 968 C CA . ASP A 1 119 ? -19.086 3.246 2.164 1.00 85.62 119 ASP A CA 1
ATOM 969 C C . ASP A 1 119 ? -17.848 3.009 1.283 1.00 85.62 119 ASP A C 1
ATOM 971 O O . ASP A 1 119 ? -17.920 2.351 0.242 1.00 85.62 119 ASP A O 1
ATOM 975 N N . ILE A 1 120 ? -16.675 3.479 1.728 1.00 86.88 120 ILE A N 1
ATOM 976 C CA . ILE A 1 120 ? -15.402 3.213 1.045 1.00 86.88 120 ILE A CA 1
ATOM 977 C C . ILE A 1 120 ? -15.092 1.718 1.026 1.00 86.88 120 ILE A C 1
ATOM 979 O O . ILE A 1 120 ? -14.659 1.196 -0.002 1.00 86.88 120 ILE A O 1
ATOM 983 N N . LEU A 1 121 ? -15.270 1.025 2.151 1.00 84.56 121 LEU A N 1
ATOM 984 C CA . LEU A 1 121 ? -15.002 -0.407 2.214 1.00 84.56 121 LEU A CA 1
ATOM 985 C C . LEU A 1 121 ? -15.999 -1.197 1.369 1.00 84.56 121 LEU A C 1
ATOM 987 O O . LEU A 1 121 ? -15.570 -2.136 0.705 1.00 84.56 121 LEU A O 1
ATOM 991 N N . ILE A 1 122 ? -17.276 -0.804 1.319 1.00 83.75 122 ILE A N 1
ATOM 992 C CA . ILE A 1 122 ? -18.274 -1.424 0.436 1.00 83.75 122 ILE A CA 1
ATOM 993 C C . ILE A 1 122 ? -17.817 -1.286 -1.012 1.00 83.75 122 ILE A C 1
ATOM 995 O O . ILE A 1 122 ? -17.727 -2.281 -1.719 1.00 83.75 122 ILE A O 1
ATOM 999 N N . TYR A 1 123 ? -17.431 -0.080 -1.428 1.00 83.31 123 TYR A N 1
ATOM 1000 C CA . TYR A 1 123 ? -16.927 0.156 -2.778 1.00 83.31 123 TYR A CA 1
ATOM 1001 C C . TYR A 1 123 ? -15.680 -0.683 -3.099 1.00 83.31 123 TYR A C 1
ATOM 1003 O O . TYR A 1 123 ? -15.576 -1.291 -4.161 1.00 83.31 123 TYR A O 1
ATOM 1011 N N . LEU A 1 124 ? -14.723 -0.758 -2.172 1.00 81.50 124 LEU A N 1
ATOM 1012 C CA . LEU A 1 124 ? -13.495 -1.528 -2.381 1.00 81.50 124 LEU A CA 1
ATOM 1013 C C . LEU A 1 124 ? -13.719 -3.052 -2.339 1.00 81.50 124 LEU A C 1
ATOM 1015 O O . LEU A 1 124 ? -12.902 -3.795 -2.883 1.00 81.50 124 LEU A O 1
ATOM 1019 N N . THR A 1 125 ? -14.803 -3.518 -1.712 1.00 80.19 125 THR A N 1
ATOM 1020 C CA . THR A 1 125 ? -15.169 -4.942 -1.588 1.00 80.19 125 THR A CA 1
ATOM 1021 C C . THR A 1 125 ? -16.350 -5.357 -2.466 1.00 80.19 125 THR A C 1
ATOM 1023 O O . THR A 1 125 ? -16.742 -6.519 -2.417 1.00 80.19 125 THR A O 1
ATOM 1026 N N . GLU A 1 126 ? -16.873 -4.474 -3.323 1.00 75.06 126 GLU A N 1
ATOM 1027 C CA . GLU A 1 126 ? -18.057 -4.726 -4.162 1.00 75.06 126 GLU A CA 1
ATOM 1028 C C . GLU A 1 126 ? -17.918 -6.013 -4.994 1.00 75.06 126 GLU A C 1
ATOM 1030 O O . GLU A 1 126 ? -18.848 -6.807 -5.100 1.00 75.06 126 GLU A O 1
ATOM 1035 N N . ASN A 1 127 ? -16.711 -6.277 -5.501 1.00 69.69 127 ASN A N 1
ATOM 1036 C CA . ASN A 1 127 ? -16.402 -7.477 -6.282 1.00 69.69 127 ASN A CA 1
ATOM 1037 C C . ASN A 1 127 ? -15.852 -8.646 -5.440 1.00 69.69 127 ASN A C 1
ATOM 1039 O O . ASN A 1 127 ? -15.634 -9.734 -5.972 1.00 69.69 127 ASN A O 1
ATOM 1043 N N . GLN A 1 128 ? -15.554 -8.425 -4.154 1.00 70.50 128 GLN A N 1
ATOM 1044 C CA . GLN A 1 128 ? -14.935 -9.400 -3.247 1.00 70.50 128 GLN A CA 1
ATOM 1045 C C . GLN A 1 128 ? -15.367 -9.146 -1.782 1.00 70.50 128 GLN A C 1
ATOM 1047 O O . GLN A 1 128 ? -14.594 -8.583 -1.001 1.00 70.50 128 GLN A O 1
ATOM 1052 N N . PRO A 1 129 ? -16.571 -9.584 -1.365 1.00 62.50 129 PRO A N 1
ATOM 1053 C CA . PRO A 1 129 ? -17.166 -9.227 -0.066 1.00 62.50 129 PRO A CA 1
ATOM 1054 C C . PRO A 1 129 ? -16.392 -9.742 1.163 1.00 62.50 129 PRO A C 1
ATOM 1056 O O . PRO A 1 129 ? -16.537 -9.204 2.257 1.00 62.50 129 PRO A O 1
ATOM 1059 N N . ASN A 1 130 ? -15.519 -10.739 0.982 1.00 65.31 130 ASN A N 1
ATOM 1060 C CA . ASN A 1 130 ? -14.685 -11.319 2.044 1.00 65.31 130 ASN A CA 1
ATOM 1061 C C . ASN A 1 130 ? -13.232 -10.825 2.010 1.00 65.31 130 ASN A C 1
ATOM 1063 O O . ASN A 1 130 ? -12.349 -11.439 2.616 1.00 65.31 130 ASN A O 1
ATOM 1067 N N . HIS A 1 131 ? -12.952 -9.766 1.250 1.00 77.06 131 HIS A N 1
ATOM 1068 C CA . HIS A 1 131 ? -11.592 -9.288 1.076 1.00 77.06 131 HIS A CA 1
ATOM 1069 C C . HIS A 1 131 ? -11.173 -8.345 2.201 1.00 77.06 131 HIS A C 1
ATOM 1071 O O . HIS A 1 131 ? -11.851 -7.373 2.5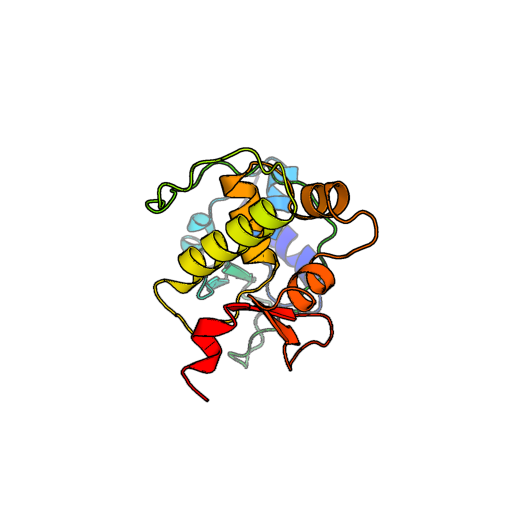30 1.00 77.06 131 HIS A O 1
ATOM 1077 N N . PHE A 1 132 ? -10.006 -8.633 2.763 1.00 81.06 132 PHE A N 1
ATOM 1078 C CA . PHE A 1 132 ? -9.335 -7.777 3.725 1.00 81.06 132 PHE A CA 1
ATOM 1079 C C . PHE A 1 132 ? -8.514 -6.727 2.979 1.00 81.06 132 PHE A C 1
ATOM 1081 O O . PHE A 1 132 ? -7.679 -7.047 2.137 1.00 81.06 132 PHE A O 1
ATOM 1088 N N . ILE A 1 133 ? -8.755 -5.455 3.285 1.00 83.25 133 ILE A N 1
ATOM 1089 C CA . ILE A 1 133 ? -8.153 -4.326 2.582 1.00 83.25 133 ILE A CA 1
ATOM 1090 C C . ILE A 1 133 ? -6.996 -3.763 3.399 1.00 83.25 133 ILE A C 1
ATOM 1092 O O . ILE A 1 133 ? -7.111 -3.496 4.597 1.00 83.25 133 ILE A O 1
ATOM 1096 N N . HIS A 1 134 ? -5.873 -3.511 2.730 1.00 84.88 134 HIS A N 1
ATOM 1097 C CA . HIS A 1 134 ? -4.751 -2.823 3.350 1.00 84.88 134 HIS A CA 1
ATOM 1098 C C . HIS A 1 134 ? -5.072 -1.345 3.643 1.00 84.88 134 HIS A C 1
ATOM 1100 O O . HIS A 1 134 ? -5.632 -0.648 2.791 1.00 84.88 134 HIS A O 1
ATOM 1106 N N . PRO A 1 135 ? -4.614 -0.805 4.788 1.00 83.62 135 PRO A N 1
ATOM 1107 C CA . PRO A 1 135 ? -4.879 0.572 5.199 1.00 83.62 135 PRO A CA 1
ATOM 1108 C C . PRO A 1 135 ? -4.331 1.622 4.229 1.00 83.62 135 PRO A C 1
ATOM 1110 O O . PRO A 1 135 ? -4.831 2.742 4.203 1.00 83.62 135 PRO A O 1
ATOM 1113 N N . GLU A 1 136 ? -3.319 1.282 3.427 1.00 83.00 136 GLU A N 1
ATOM 1114 C CA . GLU A 1 136 ? -2.813 2.156 2.362 1.00 83.00 136 GLU A CA 1
ATOM 1115 C C . GLU A 1 136 ? -3.849 2.355 1.249 1.00 83.00 136 GLU A C 1
ATOM 1117 O O . GLU A 1 136 ? -4.093 3.486 0.842 1.00 83.00 136 GLU A O 1
ATOM 1122 N N . ILE A 1 137 ? -4.497 1.278 0.791 1.00 84.06 137 ILE A N 1
ATOM 1123 C CA . ILE A 1 137 ? -5.530 1.330 -0.257 1.00 84.06 137 ILE A CA 1
ATOM 1124 C C . ILE A 1 137 ? -6.741 2.102 0.266 1.00 84.06 137 ILE A C 1
ATOM 1126 O O . ILE A 1 137 ? -7.217 3.037 -0.376 1.00 84.06 137 ILE A O 1
ATOM 1130 N N . PHE A 1 138 ? -7.175 1.754 1.475 1.00 83.62 138 PHE A N 1
ATOM 1131 C CA . PHE A 1 138 ? -8.268 2.421 2.167 1.00 83.62 138 PHE A CA 1
ATOM 1132 C C . PHE A 1 138 ? -8.006 3.925 2.363 1.00 83.62 138 PHE A C 1
ATOM 1134 O O . PHE A 1 138 ? -8.832 4.762 2.005 1.00 83.62 138 PHE A O 1
ATOM 1141 N N . GLY A 1 139 ? -6.819 4.288 2.859 1.00 85.06 139 GLY A N 1
ATOM 1142 C CA . GLY A 1 139 ? -6.428 5.682 3.064 1.00 85.06 139 GLY A CA 1
ATOM 1143 C C . GLY A 1 139 ? -6.304 6.477 1.762 1.00 85.06 139 GLY A C 1
ATOM 1144 O O . GLY A 1 139 ? -6.675 7.651 1.733 1.00 85.06 139 GLY A O 1
ATOM 1145 N N . ASN A 1 140 ? -5.829 5.848 0.683 1.00 84.12 140 ASN A N 1
ATOM 1146 C CA . ASN A 1 140 ? -5.769 6.472 -0.638 1.00 84.12 140 ASN A CA 1
ATOM 1147 C C . ASN A 1 140 ? -7.170 6.761 -1.179 1.00 84.12 140 ASN A C 1
ATOM 1149 O O . ASN A 1 140 ? -7.405 7.858 -1.677 1.00 84.12 140 ASN A O 1
ATOM 1153 N N . GLN A 1 141 ? -8.103 5.816 -1.037 1.00 84.19 141 GLN A N 1
ATOM 1154 C CA . GLN A 1 141 ? -9.484 6.005 -1.476 1.00 84.19 141 GLN A CA 1
ATOM 1155 C C . GLN A 1 141 ? -10.195 7.091 -0.657 1.00 84.19 141 GLN A C 1
ATOM 1157 O O . GLN A 1 141 ? -10.893 7.932 -1.219 1.00 84.19 141 GLN A O 1
ATOM 1162 N N . PHE A 1 142 ? -9.948 7.148 0.654 1.00 86.88 142 PHE A N 1
ATOM 1163 C CA . PHE A 1 142 ? -10.449 8.229 1.502 1.00 86.88 142 PHE A CA 1
ATOM 1164 C C . PHE A 1 142 ? -9.918 9.600 1.063 1.00 86.88 142 PHE A C 1
ATOM 1166 O O . PHE A 1 142 ? -10.691 10.539 0.877 1.00 86.88 142 PHE A O 1
ATOM 1173 N N . TYR A 1 143 ? -8.602 9.717 0.847 1.00 86.06 143 TYR A N 1
ATOM 1174 C CA . TYR A 1 143 ? -7.995 10.955 0.347 1.00 86.06 143 TYR A CA 1
ATOM 1175 C C . TYR A 1 143 ? -8.569 11.351 -1.012 1.00 86.06 143 TYR A C 1
ATOM 1177 O O . TYR A 1 143 ? -8.781 12.526 -1.286 1.00 86.06 143 TYR A O 1
ATOM 1185 N N . TYR A 1 144 ? -8.852 10.364 -1.854 1.00 84.12 144 TYR A N 1
ATOM 1186 C CA . TYR A 1 144 ? -9.412 10.585 -3.170 1.00 84.12 144 TYR A CA 1
ATOM 1187 C C . TYR A 1 144 ? -10.798 11.255 -3.121 1.00 84.12 144 TYR A C 1
ATOM 1189 O O . TYR A 1 144 ? -11.054 12.201 -3.869 1.00 84.12 144 TYR A O 1
ATOM 1197 N N . ILE A 1 145 ? -11.673 10.786 -2.229 1.00 81.06 145 ILE A N 1
ATOM 1198 C CA . ILE A 1 145 ? -13.055 11.271 -2.101 1.00 81.06 145 ILE A CA 1
ATOM 1199 C C . ILE A 1 145 ? -13.101 12.599 -1.338 1.00 81.06 145 ILE A C 1
ATOM 1201 O O . ILE A 1 145 ? -13.699 13.564 -1.806 1.00 81.06 145 ILE A O 1
ATOM 1205 N N . TYR A 1 146 ? -12.421 12.672 -0.193 1.00 81.69 146 TYR A N 1
ATOM 1206 C CA . TYR A 1 146 ? -12.546 13.795 0.742 1.00 81.69 146 TYR A CA 1
ATOM 1207 C C . TYR A 1 146 ? -11.430 14.839 0.614 1.00 81.69 146 TYR A C 1
ATOM 1209 O O . TYR A 1 146 ? -11.449 15.842 1.323 1.00 81.69 146 TYR A O 1
ATOM 1217 N N . GLN A 1 147 ? -10.429 14.604 -0.246 1.00 82.56 147 GLN A N 1
ATOM 1218 C CA . GLN A 1 147 ? -9.256 15.474 -0.459 1.00 82.56 147 GLN A CA 1
ATOM 1219 C C . GLN A 1 147 ? -8.478 15.805 0.829 1.00 82.56 147 GLN A C 1
ATOM 1221 O O . GLN A 1 147 ? -7.672 16.736 0.876 1.00 82.56 147 GLN A O 1
ATOM 1226 N N . LYS A 1 148 ? -8.685 15.010 1.885 1.00 82.44 148 LYS A N 1
ATOM 1227 C CA . LYS A 1 148 ? -8.078 15.170 3.207 1.00 82.44 148 LYS A CA 1
ATOM 1228 C C . LYS A 1 148 ? -7.383 13.879 3.632 1.00 82.44 148 LYS A C 1
ATOM 1230 O O . LYS A 1 148 ? -7.922 12.791 3.422 1.00 82.44 148 LYS A O 1
ATOM 1235 N N . PRO A 1 149 ? -6.188 13.947 4.243 1.00 83.81 149 PRO A N 1
ATOM 1236 C CA . PRO A 1 149 ? -5.540 12.759 4.777 1.00 83.81 149 PRO A CA 1
ATOM 1237 C C . PRO A 1 149 ? -6.3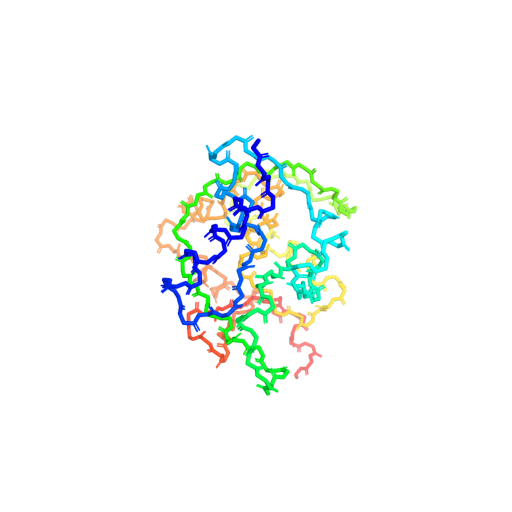90 12.159 5.898 1.00 83.81 149 PRO A C 1
ATOM 1239 O O . PRO A 1 149 ? -6.719 12.851 6.860 1.00 83.81 149 PRO A O 1
ATOM 1242 N N . ILE A 1 150 ? -6.652 10.851 5.845 1.00 86.06 150 ILE A N 1
ATOM 1243 C CA . ILE A 1 150 ? -7.442 10.154 6.873 1.00 86.06 150 ILE A CA 1
ATOM 1244 C C . ILE A 1 150 ? -6.898 10.377 8.292 1.00 86.06 150 ILE A C 1
ATOM 1246 O O . ILE A 1 150 ? -7.650 10.520 9.246 1.00 86.06 150 ILE A O 1
ATOM 1250 N N . ARG A 1 151 ? -5.571 10.491 8.438 1.00 84.88 151 ARG A N 1
ATOM 1251 C CA . ARG A 1 151 ? -4.915 10.770 9.725 1.00 84.88 151 ARG A CA 1
ATOM 1252 C C . ARG A 1 151 ? -5.268 12.142 10.292 1.00 84.88 151 ARG A C 1
ATOM 1254 O O . ARG A 1 151 ? -5.263 12.294 11.505 1.00 84.88 151 ARG A O 1
ATOM 1261 N N . GLN A 1 152 ? -5.494 13.130 9.429 1.00 85.00 152 GLN A N 1
ATOM 1262 C CA . GLN A 1 152 ? -5.861 14.476 9.849 1.00 85.00 152 GLN A CA 1
ATOM 1263 C C . GLN A 1 152 ? -7.297 14.477 10.371 1.00 85.00 152 GLN A C 1
ATOM 1265 O O . GLN A 1 152 ? -7.524 14.906 11.493 1.00 85.00 152 GLN A O 1
ATOM 1270 N N . VAL A 1 153 ? -8.215 13.864 9.623 1.00 85.50 153 VAL A N 1
ATOM 1271 C CA . VAL A 1 153 ? -9.624 13.746 10.022 1.00 85.50 153 VAL A CA 1
ATOM 1272 C C . VAL A 1 153 ? -9.773 12.915 11.302 1.00 85.50 153 VAL A C 1
ATOM 1274 O O . VAL A 1 153 ? -10.462 13.313 12.231 1.00 85.50 153 VAL A O 1
ATOM 1277 N N . ILE A 1 154 ? -9.037 11.806 11.426 1.00 87.00 154 ILE A N 1
ATOM 1278 C CA . ILE A 1 154 ? -9.009 11.016 12.667 1.00 87.00 154 ILE A CA 1
ATOM 1279 C C . ILE A 1 154 ? -8.509 11.846 13.850 1.00 87.00 154 ILE A C 1
ATOM 1281 O O . ILE A 1 154 ? -9.048 11.705 14.935 1.00 87.00 154 ILE A O 1
ATOM 1285 N N . LYS A 1 155 ? -7.508 12.715 13.674 1.00 86.06 155 LYS A N 1
ATOM 1286 C CA . LYS A 1 155 ? -7.037 13.587 14.761 1.00 86.06 155 LYS A CA 1
ATOM 1287 C C . LYS A 1 155 ? -8.051 14.663 15.145 1.00 86.06 155 LYS A C 1
ATOM 1289 O O . LYS A 1 155 ? -8.072 15.051 16.305 1.00 86.06 155 LYS A O 1
ATOM 1294 N N . GLU A 1 156 ? -8.849 15.140 14.192 1.00 84.94 156 GLU A N 1
ATOM 1295 C CA . GLU A 1 156 ? -9.901 16.135 14.436 1.00 84.94 156 GLU A CA 1
ATOM 1296 C C . GLU A 1 156 ? -11.009 15.558 15.332 1.00 84.94 156 GLU A C 1
ATOM 1298 O O . GLU A 1 156 ? -11.414 16.210 16.290 1.00 84.94 156 GLU A O 1
ATOM 1303 N N . PHE A 1 157 ? -11.435 14.312 15.092 1.00 83.44 157 PHE A N 1
ATOM 1304 C CA . PHE A 1 157 ? -12.499 13.663 15.877 1.00 83.44 157 PHE A CA 1
ATOM 1305 C C . PHE A 1 157 ? -11.989 12.816 17.056 1.00 83.44 157 PHE A C 1
ATOM 1307 O O . PHE A 1 157 ? -12.679 12.658 18.060 1.00 83.44 157 PHE A O 1
ATOM 1314 N N . P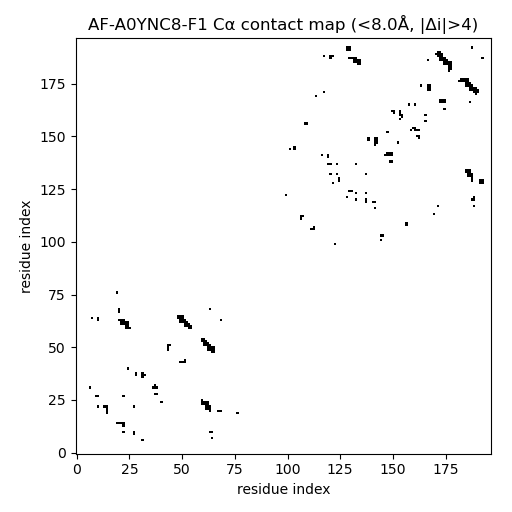HE A 1 158 ? -10.771 12.280 16.961 1.00 85.94 158 PHE A N 1
ATOM 1315 C CA . PHE A 1 158 ? -10.159 11.375 17.937 1.00 85.94 158 PHE A CA 1
ATOM 1316 C C . PHE A 1 158 ? -8.676 11.734 18.168 1.00 85.94 158 PHE A C 1
ATOM 1318 O O . PHE A 1 158 ? -7.775 11.005 17.736 1.00 85.94 158 PHE A O 1
ATOM 1325 N N . PRO A 1 159 ? -8.382 12.830 18.891 1.00 79.19 159 PRO A N 1
ATOM 1326 C CA . PRO A 1 159 ? -7.038 13.417 18.983 1.00 79.19 159 PRO A CA 1
ATOM 1327 C C . PRO A 1 159 ? -5.949 12.465 19.506 1.00 79.19 159 PRO A C 1
ATOM 1329 O O . PRO A 1 159 ? -4.783 12.600 19.133 1.00 79.19 159 PRO A O 1
ATOM 1332 N N . ASN A 1 160 ? -6.327 11.455 20.297 1.00 85.44 160 ASN A N 1
ATOM 1333 C CA . ASN A 1 160 ? -5.405 10.491 20.909 1.00 85.44 160 ASN A CA 1
ATOM 1334 C C . ASN A 1 160 ? -5.452 9.087 20.286 1.00 85.44 160 ASN A C 1
ATOM 1336 O O . ASN A 1 160 ? -4.782 8.176 20.778 1.00 85.44 160 ASN A O 1
ATOM 1340 N N . LYS A 1 161 ? -6.231 8.873 19.216 1.00 84.75 161 LYS A N 1
ATOM 1341 C CA . LYS A 1 161 ? -6.407 7.539 18.624 1.00 84.75 161 LYS A CA 1
ATOM 1342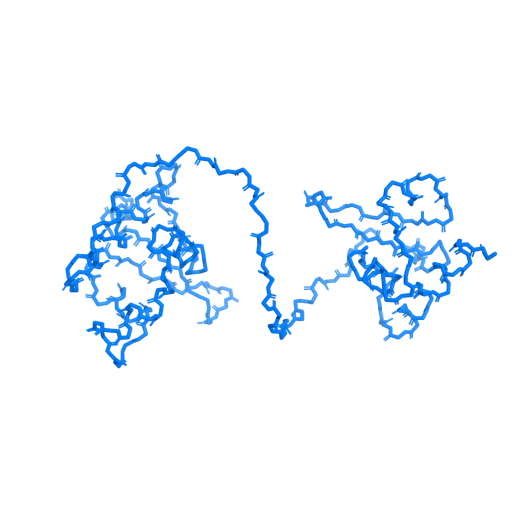 C C . LYS A 1 161 ? -5.735 7.428 17.262 1.00 84.75 161 LYS A C 1
ATOM 1344 O O . LYS A 1 161 ? -5.693 8.352 16.455 1.00 84.75 161 LYS A O 1
ATOM 1349 N N . LYS A 1 162 ? -5.186 6.243 16.997 1.00 85.69 162 LYS A N 1
ATOM 1350 C CA . LYS A 1 162 ? -4.718 5.852 15.662 1.00 85.69 162 LYS A CA 1
ATOM 1351 C C . LYS A 1 162 ? -5.883 5.248 14.886 1.00 85.69 162 LYS A C 1
ATOM 1353 O O . LYS A 1 162 ? -6.757 4.633 15.485 1.00 85.69 162 LYS A O 1
ATOM 1358 N N . LEU A 1 163 ? -5.823 5.320 13.556 1.00 85.19 163 LEU A N 1
ATOM 1359 C CA . LEU A 1 163 ? -6.838 4.739 12.668 1.00 85.19 163 LEU A CA 1
ATOM 1360 C C . LEU A 1 163 ? -7.167 3.273 13.008 1.00 85.19 163 LEU A C 1
ATOM 1362 O O . LEU A 1 163 ? -8.335 2.927 13.099 1.00 85.19 163 LEU A O 1
ATOM 1366 N N . LYS A 1 164 ? -6.148 2.437 13.266 1.00 86.94 164 LYS A N 1
ATOM 1367 C CA . LYS A 1 164 ? -6.334 1.030 13.674 1.00 86.94 164 LYS A CA 1
ATOM 1368 C C . LYS A 1 164 ? -7.222 0.906 14.919 1.00 86.94 164 LYS A C 1
ATOM 1370 O O . LYS A 1 164 ? -8.071 0.030 14.965 1.00 86.94 164 LYS A O 1
ATOM 1375 N N . ASN A 1 165 ? -7.032 1.781 15.907 1.00 86.50 165 ASN A N 1
ATOM 1376 C CA . ASN A 1 165 ? -7.784 1.740 17.161 1.00 86.50 165 ASN A CA 1
ATOM 1377 C C . ASN A 1 165 ? -9.233 2.176 16.942 1.00 86.50 165 ASN A C 1
ATOM 1379 O O . ASN A 1 165 ? -10.129 1.510 17.433 1.00 86.50 165 ASN A O 1
ATOM 1383 N N . VAL A 1 166 ? -9.453 3.235 16.155 1.00 86.62 166 VAL A N 1
ATOM 1384 C CA . VAL A 1 166 ? -10.806 3.702 15.807 1.00 86.62 166 VAL A CA 1
ATOM 1385 C C . VAL A 1 166 ? -11.588 2.603 15.082 1.00 86.62 166 VAL A C 1
ATOM 1387 O O . VAL A 1 166 ? -12.722 2.313 15.438 1.00 86.62 166 VAL A O 1
ATOM 1390 N N . LEU A 1 167 ? -10.958 1.924 14.119 1.00 87.50 167 LEU A N 1
ATOM 1391 C CA . LEU A 1 167 ? -11.593 0.815 13.400 1.00 87.50 167 LEU A CA 1
ATOM 1392 C C . LEU A 1 167 ? -11.830 -0.415 14.290 1.00 87.50 167 LEU A C 1
ATOM 1394 O O . LEU A 1 167 ? -12.815 -1.108 14.090 1.00 87.50 167 LEU A O 1
ATOM 1398 N N . ASN A 1 168 ? -10.954 -0.685 15.262 1.00 85.69 168 ASN A N 1
ATOM 1399 C CA . ASN A 1 168 ? -11.122 -1.787 16.218 1.00 85.69 168 ASN A CA 1
ATOM 1400 C C . ASN A 1 168 ? -12.256 -1.561 17.225 1.00 85.69 168 ASN A C 1
ATOM 1402 O O . ASN A 1 168 ? -12.830 -2.525 17.720 1.00 85.69 168 ASN A O 1
ATOM 1406 N N . GLU A 1 169 ? -12.521 -0.309 17.586 1.00 84.38 169 GLU A N 1
ATOM 1407 C CA . GLU A 1 169 ? -13.573 0.044 18.542 1.00 84.38 169 GLU A CA 1
ATOM 1408 C C . GLU A 1 169 ? -14.963 0.050 17.898 1.00 84.38 169 GLU A C 1
ATOM 1410 O O . GLU A 1 169 ? -15.958 -0.178 18.585 1.00 84.38 169 GLU A O 1
ATOM 1415 N N . SER A 1 170 ? -15.043 0.284 16.585 1.00 83.88 170 SER A N 1
ATOM 1416 C CA . SER A 1 170 ? -16.310 0.254 15.863 1.00 83.88 170 SER A CA 1
ATOM 1417 C C . SER A 1 170 ? -16.728 -1.181 15.542 1.00 83.88 170 SER A C 1
ATOM 1419 O O . SER A 1 170 ? -15.992 -1.966 14.946 1.00 83.88 170 SER A O 1
ATOM 1421 N N . SER A 1 171 ? -17.972 -1.515 15.889 1.00 82.94 171 SER A N 1
ATOM 1422 C CA . SER A 1 171 ? -18.577 -2.829 15.620 1.00 82.94 171 SER A CA 1
ATOM 1423 C C . SER A 1 171 ? -18.784 -3.134 14.127 1.00 82.94 171 SER A C 1
ATOM 1425 O O . SER A 1 171 ? -19.099 -4.269 13.758 1.00 82.94 171 SER A O 1
ATOM 1427 N N . LEU A 1 172 ? -18.622 -2.126 13.266 1.00 83.44 172 LEU A N 1
ATOM 1428 C CA . LEU A 1 172 ? -18.826 -2.219 11.823 1.00 83.44 172 LEU A CA 1
ATOM 1429 C C . LEU A 1 172 ? -17.639 -2.852 11.093 1.00 83.44 172 LEU A C 1
ATOM 1431 O O . LEU A 1 172 ? -17.811 -3.365 9.982 1.00 83.44 172 LEU A O 1
ATOM 1435 N N . PHE A 1 173 ? -16.455 -2.854 11.706 1.00 87.12 173 PHE A N 1
ATOM 1436 C CA . PHE A 1 173 ? -15.218 -3.266 11.056 1.00 87.12 173 PHE A CA 1
ATOM 1437 C C . PHE A 1 173 ? -14.567 -4.451 11.766 1.00 87.12 173 PHE A C 1
ATOM 1439 O O . PHE A 1 173 ? -14.704 -4.657 12.968 1.00 87.12 173 PHE A O 1
ATOM 1446 N N . LEU A 1 174 ? -13.840 -5.250 10.992 1.00 85.56 174 LEU A N 1
ATOM 1447 C CA . LEU A 1 174 ? -12.947 -6.282 11.498 1.00 85.56 174 LEU A CA 1
ATOM 1448 C C . LEU A 1 174 ? -11.533 -5.926 11.088 1.00 85.56 174 LEU A C 1
ATOM 1450 O O . LEU A 1 174 ? -11.240 -5.825 9.897 1.00 85.56 174 LEU A O 1
ATOM 1454 N N . VAL A 1 175 ? -10.654 -5.775 12.069 1.00 86.38 175 VAL A N 1
ATOM 1455 C CA . VAL A 1 175 ? -9.228 -5.590 11.828 1.00 86.38 175 VAL A CA 1
ATOM 1456 C C . VAL A 1 175 ? -8.508 -6.889 12.136 1.00 86.38 175 VAL A C 1
ATOM 1458 O O . VAL A 1 175 ? -8.687 -7.490 13.193 1.00 86.38 175 VAL A O 1
ATOM 1461 N N . ARG A 1 176 ? -7.646 -7.300 11.215 1.00 83.94 176 ARG A N 1
ATOM 1462 C CA . ARG A 1 176 ? -6.798 -8.479 11.359 1.00 83.94 176 ARG A CA 1
ATOM 1463 C C . ARG A 1 176 ? -5.338 -8.086 11.211 1.00 83.94 176 ARG A C 1
ATOM 1465 O O . ARG A 1 176 ? -4.991 -7.235 10.396 1.00 83.94 176 ARG A O 1
ATOM 1472 N N . GLU A 1 177 ? -4.471 -8.750 11.963 1.00 80.38 177 GLU A N 1
ATOM 1473 C CA . GLU A 1 177 ? -3.029 -8.696 11.731 1.00 80.38 177 GLU A CA 1
ATOM 1474 C C . GLU A 1 177 ? -2.635 -9.687 10.633 1.00 80.38 177 GLU A C 1
ATOM 1476 O O . GLU A 1 177 ? -3.078 -10.841 10.598 1.00 80.38 177 GLU A O 1
ATOM 1481 N N . SER A 1 178 ? -1.829 -9.216 9.685 1.00 68.69 178 SER A N 1
ATOM 1482 C CA . SER A 1 178 ? -1.354 -10.033 8.578 1.00 68.69 178 SER A CA 1
ATOM 1483 C C . SER A 1 178 ? -0.319 -11.016 9.123 1.00 68.69 178 SER A C 1
ATOM 1485 O O . SER A 1 178 ? 0.693 -10.613 9.692 1.00 68.69 178 SER A O 1
ATOM 1487 N N . SER A 1 179 ? -0.549 -12.319 8.943 1.00 56.78 179 SER A N 1
ATOM 1488 C CA . SER A 1 179 ? 0.247 -13.394 9.567 1.00 56.78 179 SER A CA 1
ATOM 1489 C C . SER A 1 179 ? 1.729 -13.415 9.173 1.00 56.78 179 SER A C 1
ATOM 1491 O O . SER A 1 179 ? 2.510 -14.161 9.755 1.00 56.78 179 SER A O 1
ATOM 1493 N N . LYS A 1 180 ? 2.123 -12.616 8.177 1.00 56.06 180 LYS A N 1
ATOM 1494 C CA . LYS A 1 180 ? 3.493 -12.540 7.660 1.00 56.06 180 LYS A CA 1
ATOM 1495 C C . LYS A 1 180 ? 4.304 -11.372 8.222 1.00 56.06 180 LYS A C 1
ATOM 1497 O O . LYS A 1 180 ? 5.519 -11.418 8.115 1.00 56.06 180 LYS A O 1
ATOM 1502 N N . ASP A 1 181 ? 3.665 -10.356 8.806 1.00 53.94 181 ASP A N 1
ATOM 1503 C CA . ASP A 1 181 ? 4.331 -9.177 9.372 1.00 53.94 181 ASP A CA 1
ATOM 1504 C C . ASP A 1 181 ? 3.456 -8.587 10.492 1.00 53.94 181 ASP A C 1
ATOM 1506 O O . ASP A 1 181 ? 2.412 -8.001 10.209 1.00 53.94 181 ASP A O 1
ATOM 1510 N N . SER A 1 182 ? 3.901 -8.653 11.752 1.00 55.16 182 SER A N 1
ATOM 1511 C CA . SER A 1 182 ? 3.151 -8.157 12.928 1.00 55.16 182 SER A CA 1
ATOM 1512 C C . SER A 1 182 ? 2.792 -6.662 12.876 1.00 55.16 182 SER A C 1
ATOM 1514 O O . SER A 1 182 ? 1.883 -6.205 13.562 1.00 55.16 182 SER A O 1
ATOM 1516 N N . ASN A 1 183 ? 3.469 -5.884 12.027 1.00 62.16 183 ASN A N 1
ATOM 1517 C CA . ASN A 1 183 ? 3.186 -4.461 11.816 1.00 62.16 183 ASN A CA 1
ATOM 1518 C C . ASN A 1 183 ? 2.208 -4.170 10.670 1.00 62.16 183 ASN A C 1
ATOM 1520 O O . ASN A 1 183 ? 1.853 -3.007 10.451 1.00 62.16 183 ASN A O 1
ATOM 1524 N N . LYS A 1 184 ? 1.776 -5.186 9.920 1.00 77.75 184 LYS A N 1
ATOM 1525 C CA . LYS A 1 184 ? 0.796 -5.026 8.846 1.00 77.75 184 LYS A CA 1
ATOM 1526 C C . LYS A 1 184 ? -0.552 -5.521 9.323 1.00 77.75 184 LYS A C 1
ATOM 1528 O O . LYS A 1 184 ? -0.688 -6.636 9.809 1.00 77.75 184 LYS A O 1
ATOM 1533 N N . TRP A 1 185 ? -1.552 -4.673 9.164 1.00 84.38 185 TRP A N 1
ATOM 1534 C CA . TRP A 1 185 ? -2.935 -4.997 9.459 1.00 84.38 185 TRP A CA 1
ATOM 1535 C C . TRP A 1 185 ? -3.790 -4.728 8.232 1.00 84.38 185 TRP A C 1
ATOM 1537 O O . TRP A 1 185 ? -3.391 -3.987 7.331 1.00 84.38 185 TRP A O 1
ATOM 1547 N N . GLU A 1 186 ? -4.948 -5.358 8.205 1.00 86.62 186 GLU A N 1
ATOM 1548 C CA . GLU A 1 186 ? -5.950 -5.228 7.159 1.00 86.62 186 GLU A CA 1
ATOM 1549 C C . GLU A 1 186 ? -7.320 -5.033 7.812 1.00 86.62 186 GLU A C 1
ATOM 1551 O O . GLU A 1 186 ? -7.513 -5.407 8.971 1.00 86.62 186 GLU A O 1
ATOM 1556 N N . VAL A 1 187 ? -8.258 -4.435 7.081 1.00 86.75 187 VAL A N 1
ATOM 1557 C CA . VAL A 1 187 ? -9.623 -4.169 7.547 1.00 86.75 187 VAL A CA 1
ATOM 1558 C C . VAL A 1 187 ? -10.657 -4.727 6.577 1.00 86.75 187 VAL A C 1
ATOM 1560 O O . VAL A 1 187 ? -10.475 -4.663 5.364 1.00 86.75 187 VAL A O 1
ATOM 1563 N N . ALA A 1 188 ? -11.744 -5.262 7.118 1.00 85.44 188 ALA A N 1
ATOM 1564 C CA . ALA A 1 188 ? -12.909 -5.725 6.376 1.00 85.44 188 ALA A CA 1
ATOM 1565 C C . ALA A 1 188 ? -14.205 -5.266 7.061 1.00 85.44 188 ALA A C 1
ATOM 1567 O O . ALA A 1 188 ? -14.189 -4.784 8.197 1.00 85.44 188 ALA A O 1
ATOM 1568 N N . ILE A 1 189 ? -15.339 -5.433 6.380 1.00 84.06 189 ILE A N 1
ATOM 1569 C CA . ILE A 1 189 ? -16.667 -5.143 6.934 1.00 84.06 189 ILE A CA 1
ATOM 1570 C C . ILE A 1 189 ? -17.108 -6.318 7.811 1.00 84.06 189 ILE A C 1
ATOM 1572 O O . ILE A 1 189 ? -17.220 -7.451 7.338 1.00 84.06 189 ILE A O 1
ATOM 1576 N N . ALA A 1 190 ? -17.415 -6.053 9.083 1.00 79.38 190 ALA A N 1
ATOM 1577 C CA . ALA A 1 190 ? -17.740 -7.090 10.061 1.00 79.38 190 ALA A CA 1
ATOM 1578 C C . ALA A 1 190 ? -18.973 -7.923 9.682 1.00 79.38 190 ALA A C 1
ATOM 1580 O O . ALA A 1 190 ? -18.991 -9.136 9.889 1.00 79.38 190 ALA A O 1
ATOM 1581 N N . LYS A 1 191 ? -19.999 -7.284 9.103 1.00 69.94 191 LYS A N 1
ATOM 1582 C CA . LYS A 1 191 ? -21.238 -7.956 8.680 1.00 69.94 191 LYS A CA 1
ATOM 1583 C C . LYS A 1 191 ? -21.039 -8.914 7.502 1.00 69.94 191 LYS A C 1
ATOM 1585 O O . LYS A 1 191 ? -21.716 -9.933 7.463 1.00 69.94 191 LYS A O 1
ATOM 1590 N N . LEU A 1 192 ? -20.124 -8.613 6.577 1.00 62.00 192 LEU A N 1
ATOM 1591 C CA . LEU A 1 192 ? -19.901 -9.437 5.383 1.00 62.00 192 LEU A CA 1
ATOM 1592 C C . LEU A 1 192 ? -19.052 -10.672 5.697 1.00 62.00 192 LEU A C 1
ATOM 1594 O O . LEU A 1 192 ? -19.358 -11.765 5.237 1.00 62.00 192 LEU A O 1
ATOM 1598 N N . VAL A 1 193 ? -18.053 -10.535 6.572 1.00 56.81 193 VAL A N 1
ATOM 1599 C CA . VAL A 1 193 ? -17.188 -11.658 6.972 1.00 56.81 193 VAL A CA 1
ATOM 1600 C C . VAL A 1 193 ? -17.921 -12.661 7.878 1.00 56.81 193 VAL A C 1
ATOM 1602 O O . VAL A 1 193 ? -17.645 -13.856 7.818 1.00 56.81 193 VAL A O 1
ATOM 1605 N N . LYS A 1 194 ? -18.886 -12.207 8.692 1.00 52.91 194 LYS A N 1
ATOM 1606 C CA . LYS A 1 194 ? -19.689 -13.076 9.576 1.00 52.91 194 LYS A CA 1
ATOM 1607 C C . LYS A 1 194 ? -20.697 -13.976 8.849 1.00 52.91 194 LYS A C 1
ATOM 1609 O O . LYS A 1 194 ? -21.240 -14.864 9.485 1.00 52.91 194 LYS A O 1
ATOM 1614 N N . GLN A 1 195 ? -20.962 -13.778 7.556 1.00 45.09 195 GLN A N 1
ATOM 1615 C CA . GLN A 1 195 ? -21.863 -14.658 6.793 1.00 45.09 195 GLN A CA 1
ATOM 1616 C C . GLN A 1 195 ? -21.186 -15.944 6.285 1.00 45.09 195 GLN A C 1
ATOM 1618 O O . GLN A 1 195 ? -21.847 -16.767 5.657 1.00 45.09 195 GLN A O 1
ATOM 1623 N N . VAL A 1 196 ? -19.884 -16.124 6.535 1.00 40.72 196 VAL A N 1
ATOM 1624 C CA . VAL A 1 196 ? -19.090 -17.261 6.025 1.00 40.72 196 VAL A CA 1
ATOM 1625 C C . VAL A 1 196 ? -18.498 -18.129 7.149 1.00 40.72 196 VAL A C 1
ATOM 1627 O O . VAL A 1 196 ? -17.826 -19.117 6.866 1.00 40.72 196 VAL A O 1
ATOM 1630 N N . PHE A 1 197 ? -18.782 -17.805 8.414 1.00 35.12 197 PHE 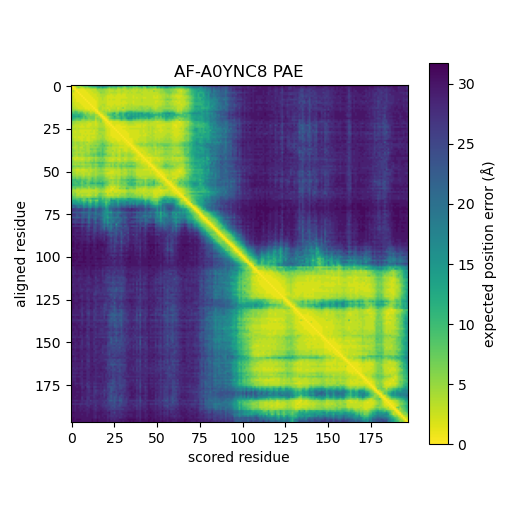A N 1
ATOM 1631 C CA . PHE A 1 197 ? -18.387 -18.601 9.581 1.00 35.12 197 PHE A CA 1
ATOM 1632 C C . PHE A 1 197 ? -19.601 -19.084 10.366 1.00 35.12 197 PHE A C 1
ATOM 1634 O O . PHE A 1 197 ? -20.514 -18.258 10.586 1.00 35.12 197 PHE A O 1
#

Solvent-accessible surface area (backbone atoms only — not comparable to full-atom values): 12411 Å² total; per-residue (Å²): 133,64,64,68,60,52,53,52,51,54,49,49,56,58,32,78,76,38,103,46,63,63,44,46,46,74,58,53,46,52,55,36,46,74,75,72,43,88,76,59,78,69,58,49,80,74,33,87,76,43,43,77,49,76,48,96,49,87,92,44,40,31,38,26,51,73,88,56,58,70,97,71,73,98,66,76,80,80,84,76,82,71,84,74,79,88,73,95,73,87,79,77,92,71,90,79,78,91,74,78,91,74,73,75,67,78,74,81,45,69,66,53,46,53,50,53,52,50,55,51,49,47,65,76,20,70,92,40,64,77,51,68,40,45,59,66,62,54,41,50,53,45,24,67,67,64,75,43,58,54,70,56,56,40,37,74,76,34,74,90,53,52,70,70,55,56,44,61,72,37,84,61,37,39,69,43,69,40,95,89,40,91,89,41,52,27,41,32,53,32,73,55,50,56,77,79,108

Nearest PDB structures (foldseek):
  7dg2-assembly1_C  TM=3.677E-01  e=7.854E-02  Xenopus laevis
  3euh-assembly1_B  TM=5.111E-01  e=1.712E+00  Escherichia coli K-12
  3euh-assembly1_A  TM=5.261E-01  e=8.499E+00  Escherichia coli K-12
  6ywy-assembly1_M  TM=1.981E-01  e=3.586E+00  Neurospora crassa
  5hyn-assembly4_Q  TM=1.336E-01  e=6.642E+0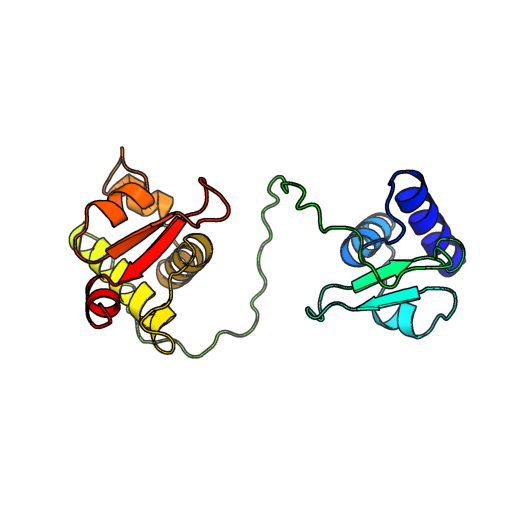0  Homo sapiens